Protein AF-A0A954ZBB0-F1 (afdb_monomer_lite)

Foldseek 3Di:
DDDPDDPVVVVVVVVVVVVVVVVVVVVCVVCVVVVVVVLVVVVVVVVVVVVCVVVCCVVVVVVVVVVVVVVVVVVVCVVVVVPDDPVVNVVVCVVVVVVVVVVVVVVVVVVVVCVVVPVVVVVVVVCVVCVVVCVVVCVVVVVVVCCVVPDDPVRVVVCVVVVVVCVVVVVVVVCCVPVPCVVVLVVLVVQLVVCVVVVVVVSNVVSVVVNVSSVNDDVVVLVVVLVVCVVVVVVVVND

Structure (mmCIF, N/CA/C/O backbone):
data_AF-A0A954ZBB0-F1
#
_entry.id   AF-A0A954ZBB0-F1
#
loop_
_atom_site.group_PDB
_atom_site.id
_atom_site.type_symbol
_atom_site.label_atom_id
_atom_site.label_alt_id
_atom_site.label_comp_id
_atom_site.label_asym_id
_atom_site.label_entity_id
_atom_site.label_seq_id
_atom_site.pdbx_PDB_ins_code
_atom_site.Cartn_x
_atom_site.Cartn_y
_atom_site.Cartn_z
_atom_site.occupancy
_atom_site.B_iso_or_equiv
_atom_site.auth_seq_id
_atom_site.auth_comp_id
_atom_site.auth_asym_id
_atom_site.auth_atom_id
_atom_site.pdbx_PDB_model_num
ATOM 1 N N . MET A 1 1 ? -54.859 -3.829 47.104 1.00 45.59 1 MET A N 1
ATOM 2 C CA . MET A 1 1 ? -53.993 -4.980 46.786 1.00 45.59 1 MET A CA 1
ATOM 3 C C . MET A 1 1 ? -54.018 -5.114 45.271 1.00 45.59 1 MET A C 1
ATOM 5 O O . MET A 1 1 ? -54.932 -5.726 44.741 1.00 45.59 1 MET A O 1
ATOM 9 N N . PHE A 1 2 ? -53.154 -4.364 44.582 1.00 48.62 2 PHE A N 1
ATOM 10 C CA . PHE A 1 2 ? -53.069 -4.389 43.121 1.00 48.62 2 PHE A CA 1
ATOM 11 C C . PHE A 1 2 ? -51.996 -5.400 42.741 1.00 48.62 2 PHE A C 1
ATOM 13 O O . PHE A 1 2 ? -50.855 -5.289 43.179 1.00 48.62 2 PHE A O 1
ATOM 20 N N . ASP A 1 3 ? -52.424 -6.414 42.004 1.00 56.59 3 ASP A N 1
ATOM 21 C CA . ASP A 1 3 ? -51.604 -7.509 41.512 1.00 56.59 3 ASP A CA 1
ATOM 22 C C . ASP A 1 3 ? -50.855 -7.002 40.266 1.00 56.59 3 ASP A C 1
ATOM 24 O O . ASP A 1 3 ? -51.412 -6.931 39.165 1.00 56.59 3 ASP A O 1
ATOM 28 N N . GLU A 1 4 ? -49.627 -6.514 40.462 1.00 60.75 4 GLU A N 1
ATOM 29 C CA . GLU A 1 4 ? -48.746 -6.074 39.378 1.00 60.75 4 GLU A CA 1
ATOM 30 C C . GLU A 1 4 ? -48.346 -7.287 38.535 1.00 60.75 4 GLU A C 1
ATOM 32 O O . GLU A 1 4 ? -47.512 -8.108 38.921 1.00 60.75 4 GLU A O 1
ATOM 37 N N . LYS A 1 5 ? -48.956 -7.411 37.352 1.00 67.12 5 LYS A N 1
ATOM 38 C CA . LYS A 1 5 ? -48.557 -8.428 36.380 1.00 67.12 5 LYS A CA 1
ATOM 39 C C . LYS A 1 5 ? -47.107 -8.171 35.949 1.00 67.12 5 LYS A C 1
ATOM 41 O O . LYS A 1 5 ? -46.813 -7.075 35.472 1.00 67.12 5 LYS A O 1
ATOM 46 N N . PRO A 1 6 ? -46.210 -9.165 36.063 1.00 66.69 6 PRO A N 1
ATOM 47 C CA . PRO A 1 6 ? -44.815 -9.002 35.686 1.00 66.69 6 PRO A CA 1
ATOM 48 C C . PRO A 1 6 ? -44.696 -8.694 34.191 1.00 66.69 6 PRO A C 1
ATOM 50 O O . PRO A 1 6 ? -45.203 -9.438 33.347 1.00 66.69 6 PRO A O 1
ATOM 53 N N . ASP A 1 7 ? -44.014 -7.593 33.872 1.00 81.69 7 ASP A N 1
ATOM 54 C CA . ASP A 1 7 ? -43.791 -7.138 32.501 1.00 81.69 7 ASP A CA 1
ATOM 55 C C . ASP A 1 7 ? -42.708 -7.988 31.817 1.00 81.69 7 ASP A C 1
ATOM 57 O O . ASP A 1 7 ? -41.502 -7.712 31.837 1.00 81.69 7 ASP A O 1
ATOM 61 N N . TRP A 1 8 ? -43.157 -9.097 31.235 1.00 83.56 8 TRP A N 1
ATOM 62 C CA . TRP A 1 8 ? -42.325 -10.043 30.497 1.00 83.56 8 TRP A CA 1
ATOM 63 C C . TRP A 1 8 ? -41.655 -9.423 29.264 1.00 83.56 8 TRP A C 1
ATOM 65 O O . TRP A 1 8 ? -40.594 -9.898 28.854 1.00 83.56 8 TRP A O 1
ATOM 75 N N . GLY A 1 9 ? -42.217 -8.347 28.700 1.00 84.88 9 GLY A N 1
ATOM 76 C CA . GLY A 1 9 ? -41.666 -7.680 27.520 1.00 84.88 9 GLY A CA 1
ATOM 77 C C . GLY A 1 9 ? -40.316 -7.024 27.804 1.00 84.88 9 GLY A C 1
ATOM 78 O O . GLY A 1 9 ? -39.377 -7.154 27.014 1.00 84.88 9 GLY A O 1
ATOM 79 N N . MET A 1 10 ? -40.184 -6.392 28.973 1.00 82.06 10 MET A N 1
ATOM 80 C CA . MET A 1 10 ? -38.945 -5.732 29.384 1.00 82.06 10 MET A CA 1
ATOM 81 C C . MET A 1 10 ? -37.819 -6.744 29.625 1.00 82.06 10 MET A C 1
ATOM 83 O O . MET A 1 10 ? -36.691 -6.546 29.175 1.00 82.06 10 MET A O 1
ATOM 87 N N . ARG A 1 11 ? -38.135 -7.881 30.261 1.00 84.31 11 ARG A N 1
ATOM 88 C CA . ARG A 1 11 ? -37.167 -8.963 30.511 1.00 84.31 11 ARG A CA 1
ATOM 89 C C . ARG A 1 11 ? -36.676 -9.619 29.222 1.00 84.31 11 ARG A C 1
ATOM 91 O O . ARG A 1 11 ? -35.494 -9.944 29.126 1.00 84.31 11 ARG A O 1
ATOM 98 N N . LEU A 1 12 ? -37.559 -9.791 28.237 1.00 87.75 12 LEU A N 1
ATOM 99 C CA . LEU A 1 12 ? -37.199 -10.397 26.957 1.00 87.75 12 LEU A CA 1
ATOM 100 C C . LEU A 1 12 ? -36.288 -9.474 26.136 1.00 87.75 12 LEU A C 1
ATOM 102 O O . LEU A 1 12 ? -35.271 -9.931 25.622 1.00 87.75 12 LEU A O 1
ATOM 106 N N . ARG A 1 13 ? -36.596 -8.170 26.080 1.00 86.81 13 ARG A N 1
ATOM 107 C CA . ARG A 1 13 ? -35.721 -7.167 25.447 1.00 86.81 13 ARG A CA 1
ATOM 108 C C . ARG A 1 13 ? -34.333 -7.152 26.073 1.00 86.81 13 ARG A C 1
ATOM 110 O O . ARG A 1 13 ? -33.347 -7.254 25.354 1.00 86.81 13 ARG A O 1
ATOM 117 N N . TYR A 1 14 ? -34.274 -7.130 27.402 1.00 85.44 14 TYR A N 1
ATOM 118 C CA . TYR A 1 14 ? -33.007 -7.103 28.125 1.00 85.44 14 TYR A CA 1
ATOM 119 C C . TYR A 1 14 ? -32.171 -8.369 27.881 1.00 85.44 14 TYR A C 1
ATOM 121 O O . TYR A 1 14 ? -30.952 -8.304 27.756 1.00 85.44 14 TYR A O 1
ATOM 129 N N . ALA A 1 15 ? -32.812 -9.538 27.779 1.00 86.88 15 ALA A N 1
ATOM 130 C CA . ALA A 1 15 ? -32.128 -10.788 27.454 1.00 86.88 15 ALA A CA 1
ATOM 131 C C . ALA A 1 15 ? -31.589 -10.808 26.012 1.00 86.88 15 ALA A C 1
ATOM 133 O O . ALA A 1 15 ? -30.492 -11.317 25.779 1.00 86.88 15 ALA A O 1
ATOM 134 N N . VAL A 1 16 ? -32.334 -10.237 25.059 1.00 85.75 16 VAL A N 1
ATOM 135 C CA . VAL A 1 16 ? -31.925 -10.137 23.650 1.00 85.75 16 VAL A CA 1
ATOM 136 C C . VAL A 1 16 ? -30.771 -9.152 23.473 1.00 85.75 16 VAL A C 1
ATOM 138 O O . VAL A 1 16 ? -29.790 -9.500 22.822 1.00 85.75 16 VAL A O 1
ATOM 141 N N . GLU A 1 17 ? -30.835 -7.970 24.089 1.00 88.19 17 GLU A N 1
ATOM 142 C CA . GLU A 1 17 ? -29.749 -6.977 24.051 1.00 88.19 17 GLU A CA 1
ATOM 143 C C . GLU A 1 17 ? -28.449 -7.562 24.609 1.00 88.19 17 GLU A C 1
ATOM 145 O O . GLU A 1 17 ? -27.415 -7.528 23.945 1.00 88.19 17 GLU A O 1
ATOM 150 N N . ARG A 1 18 ? -28.521 -8.241 25.758 1.00 86.44 18 ARG A N 1
ATOM 151 C CA . ARG A 1 18 ? -27.358 -8.901 26.370 1.00 86.44 18 ARG A CA 1
ATOM 152 C C . ARG A 1 18 ? -26.808 -10.055 25.524 1.00 86.44 18 ARG A C 1
ATOM 154 O O . ARG A 1 18 ? -25.620 -10.36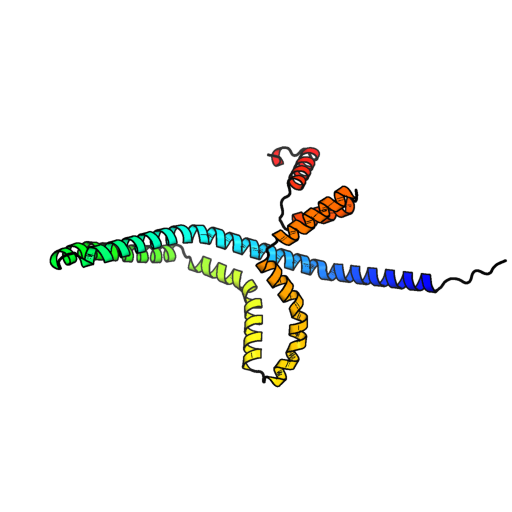7 25.587 1.00 86.44 18 ARG A O 1
ATOM 161 N N . GLY A 1 19 ? -27.672 -10.726 24.762 1.00 85.75 19 GLY A N 1
ATOM 162 C CA . GLY A 1 19 ? -27.276 -11.748 23.794 1.00 85.75 19 GLY A CA 1
ATOM 163 C C . GLY A 1 19 ? -26.534 -11.146 22.602 1.00 85.75 19 GLY A C 1
ATOM 164 O O . GLY A 1 19 ? -25.484 -11.657 22.217 1.00 85.75 19 GLY A O 1
ATOM 165 N N . LEU A 1 20 ? -27.041 -10.037 22.062 1.00 82.19 20 LEU A N 1
ATOM 166 C CA . LEU A 1 20 ? -26.424 -9.309 20.953 1.00 82.19 20 LEU A CA 1
ATOM 167 C C . LEU A 1 20 ? -25.073 -8.701 21.341 1.00 82.19 20 LEU A C 1
ATOM 169 O O . LEU A 1 20 ? -24.129 -8.818 20.566 1.00 82.19 20 LEU A O 1
ATOM 173 N N . GLU A 1 21 ? -24.948 -8.140 22.545 1.00 83.50 21 GLU A N 1
ATOM 174 C CA . GLU A 1 21 ? -23.673 -7.631 23.071 1.00 83.50 21 GLU A CA 1
ATOM 175 C C . GLU A 1 21 ? -22.612 -8.733 23.147 1.00 83.50 21 GLU A C 1
ATOM 177 O O . GLU A 1 21 ? -21.502 -8.562 22.654 1.00 83.50 21 GLU A O 1
ATOM 182 N N . ARG A 1 22 ? -22.966 -9.920 23.658 1.00 80.06 22 ARG A N 1
ATOM 183 C CA . ARG A 1 22 ? -22.030 -11.057 23.722 1.00 80.06 22 ARG A CA 1
ATOM 184 C C . ARG A 1 22 ? -21.607 -11.559 22.346 1.00 80.06 22 ARG A C 1
ATOM 186 O O . ARG A 1 22 ? -20.461 -11.965 22.173 1.00 80.06 22 ARG A O 1
ATOM 193 N N . VAL A 1 23 ? -22.522 -11.556 21.376 1.00 78.19 23 VAL A N 1
ATOM 194 C CA . VAL A 1 23 ? -22.207 -11.920 19.988 1.00 78.19 23 VAL A CA 1
ATOM 195 C C . VAL A 1 23 ? -21.296 -10.868 19.355 1.00 78.19 23 VAL A C 1
ATOM 197 O O . VAL A 1 23 ? -20.341 -11.237 18.676 1.00 78.19 23 VAL A O 1
ATOM 200 N N . ALA A 1 24 ? -21.535 -9.582 19.614 1.00 64.50 24 ALA A N 1
ATOM 201 C CA . ALA A 1 24 ? -20.685 -8.493 19.146 1.00 64.50 24 ALA A CA 1
ATOM 202 C C . ALA A 1 24 ? -19.278 -8.553 19.763 1.00 64.50 24 ALA A C 1
ATOM 204 O O . ALA A 1 24 ? -18.300 -8.396 19.037 1.00 64.50 24 ALA A O 1
ATOM 205 N N . ASP A 1 25 ? -19.158 -8.863 21.056 1.00 76.12 25 ASP A N 1
ATOM 206 C CA . ASP A 1 25 ? -17.869 -9.026 21.738 1.00 76.12 25 ASP A CA 1
ATOM 207 C C . ASP A 1 25 ? -17.092 -10.244 21.226 1.00 76.12 25 ASP A C 1
ATOM 209 O O . ASP A 1 25 ? -15.887 -10.158 20.978 1.00 76.12 25 ASP A O 1
ATOM 213 N N . LEU A 1 26 ? -17.776 -11.372 21.004 1.00 76.38 26 LEU A N 1
ATOM 214 C CA . LEU A 1 26 ? -17.183 -12.554 20.372 1.00 76.38 26 LEU A CA 1
ATOM 215 C C . LEU A 1 26 ? -16.710 -12.243 18.951 1.00 76.38 26 LEU A C 1
ATOM 217 O O . LEU A 1 26 ? -15.613 -12.643 18.563 1.00 76.38 26 LEU A O 1
ATOM 221 N N . TRP A 1 27 ? -17.505 -11.496 18.185 1.00 57.00 27 TRP A N 1
ATOM 222 C CA . TRP A 1 27 ? -17.135 -11.085 16.836 1.00 57.00 27 TRP A CA 1
ATOM 223 C C . TRP A 1 27 ? -15.949 -10.117 16.840 1.00 57.00 27 TRP A C 1
ATOM 225 O O . TRP A 1 27 ? -15.003 -10.297 16.077 1.00 57.00 27 TRP A O 1
ATOM 235 N N . ALA A 1 28 ? -15.930 -9.153 17.759 1.00 59.72 28 ALA A N 1
ATOM 236 C CA . ALA A 1 28 ? -14.811 -8.239 17.947 1.00 59.72 28 ALA A CA 1
ATOM 237 C C . ALA A 1 28 ? -13.530 -8.981 18.355 1.00 59.72 28 ALA A C 1
ATOM 239 O O . ALA A 1 28 ? -12.452 -8.638 17.879 1.00 59.72 28 ALA A O 1
ATOM 240 N N . ALA A 1 29 ? -13.623 -10.024 19.185 1.00 70.88 29 ALA A N 1
ATOM 241 C CA . ALA A 1 29 ? -12.476 -10.848 19.563 1.00 70.88 29 ALA A CA 1
ATOM 242 C C . ALA A 1 29 ? -11.895 -11.637 18.376 1.00 70.88 29 ALA A C 1
ATOM 244 O O . ALA A 1 29 ? -10.679 -11.798 18.290 1.00 70.88 29 ALA A O 1
ATOM 245 N N . VAL A 1 30 ? -12.744 -12.086 17.445 1.00 63.16 30 VAL A N 1
ATOM 246 C CA . VAL A 1 30 ? -12.323 -12.786 16.218 1.00 63.16 30 VAL A CA 1
ATOM 247 C C . VAL A 1 30 ? -11.742 -11.817 15.185 1.00 63.16 30 VAL A C 1
ATOM 249 O O . VAL A 1 30 ? -10.754 -12.137 14.528 1.00 63.16 30 VAL A O 1
ATOM 252 N N . VAL A 1 31 ? -12.325 -10.625 15.046 1.00 56.53 31 VAL A N 1
ATOM 253 C CA . VAL A 1 31 ? -11.947 -9.646 14.015 1.00 56.53 31 VAL A CA 1
ATOM 254 C C . VAL A 1 31 ? -10.732 -8.802 14.422 1.00 56.53 31 VAL A C 1
ATOM 256 O O . VAL A 1 31 ? -9.891 -8.513 13.575 1.00 56.53 31 VAL A O 1
ATOM 259 N N . ARG A 1 32 ? -10.559 -8.478 15.711 1.00 59.28 32 ARG A N 1
ATOM 260 C CA . ARG A 1 32 ? -9.406 -7.711 16.231 1.00 59.28 32 ARG A CA 1
ATOM 261 C C . ARG A 1 32 ? -8.026 -8.216 15.792 1.00 59.28 32 ARG A C 1
ATOM 263 O O . ARG A 1 32 ? -7.218 -7.381 15.389 1.00 59.28 32 ARG A O 1
ATOM 270 N N . PRO A 1 33 ? -7.697 -9.521 15.860 1.00 59.09 33 PRO A N 1
ATOM 271 C CA . PRO A 1 33 ? -6.394 -9.994 15.400 1.00 59.09 33 PRO A CA 1
ATOM 272 C C . PRO A 1 33 ? -6.214 -9.783 13.893 1.00 59.09 33 PRO A C 1
ATOM 274 O O . PRO A 1 33 ? -5.121 -9.416 13.469 1.00 59.09 33 PRO A O 1
ATOM 277 N N . PHE A 1 34 ? -7.286 -9.918 13.102 1.00 48.75 34 PHE A N 1
ATOM 278 C CA . PHE A 1 34 ? -7.259 -9.627 11.669 1.00 48.75 34 PHE A CA 1
ATOM 279 C C . PHE A 1 34 ? -7.057 -8.137 11.389 1.00 48.75 34 PHE A C 1
ATOM 281 O O . PHE A 1 34 ? -6.193 -7.800 10.583 1.00 48.75 34 PHE A O 1
ATOM 288 N N . GLU A 1 35 ? -7.780 -7.252 12.079 1.00 55.00 35 GLU A N 1
ATOM 289 C CA . GLU A 1 35 ? -7.601 -5.795 11.989 1.00 55.00 35 GLU A CA 1
ATOM 290 C C . GLU A 1 35 ? -6.183 -5.372 12.367 1.00 55.00 35 GLU A C 1
ATOM 292 O O . GLU A 1 35 ? -5.590 -4.541 11.684 1.00 55.00 35 GLU A O 1
ATOM 297 N N . TRP A 1 36 ? -5.609 -5.982 13.407 1.00 66.69 36 TRP A N 1
ATOM 298 C CA . TRP A 1 36 ? -4.233 -5.724 13.813 1.00 66.69 36 TRP A CA 1
ATOM 299 C C . TRP A 1 36 ? -3.232 -6.187 12.752 1.00 66.69 36 TRP A C 1
ATOM 301 O O . TRP A 1 36 ? -2.350 -5.419 12.376 1.00 66.69 36 TRP A O 1
ATOM 311 N N . THR A 1 37 ? -3.388 -7.397 12.204 1.00 53.88 37 THR A N 1
ATOM 312 C CA . THR A 1 37 ? -2.512 -7.873 11.120 1.00 53.88 37 THR A CA 1
ATOM 313 C C . THR A 1 37 ? -2.664 -7.067 9.836 1.00 53.88 37 THR A C 1
ATOM 315 O O . THR A 1 37 ? -1.659 -6.774 9.195 1.00 53.88 37 THR A O 1
ATOM 318 N N . LEU A 1 38 ? -3.885 -6.668 9.466 1.00 56.47 38 LEU A N 1
ATOM 319 C CA . LEU A 1 38 ? -4.126 -5.796 8.320 1.00 56.47 38 LEU A CA 1
ATOM 320 C C . LEU A 1 38 ? -3.484 -4.437 8.562 1.00 56.47 38 LEU A C 1
ATOM 322 O O . LEU A 1 38 ? -2.678 -4.021 7.747 1.00 56.47 38 LEU A O 1
ATOM 326 N N . GLY A 1 39 ? -3.745 -3.795 9.702 1.00 58.50 39 GLY A N 1
ATOM 327 C CA . GLY A 1 39 ? -3.136 -2.517 10.069 1.00 58.50 39 GLY A CA 1
ATOM 328 C C . GLY A 1 39 ? -1.609 -2.568 10.069 1.00 58.50 39 GLY A C 1
ATOM 329 O O . GLY A 1 39 ? -0.969 -1.677 9.514 1.00 58.50 39 GLY A O 1
ATOM 330 N N . PHE A 1 40 ? -1.022 -3.640 10.605 1.00 59.22 40 PHE A N 1
ATOM 331 C CA . PHE A 1 40 ? 0.421 -3.867 10.580 1.00 59.22 40 PHE A CA 1
ATOM 332 C C . PHE A 1 40 ? 0.956 -4.034 9.153 1.00 59.22 40 PHE A C 1
ATOM 334 O O . PHE A 1 40 ? 1.956 -3.413 8.805 1.00 59.22 40 PHE A O 1
ATOM 341 N N . LEU A 1 41 ? 0.285 -4.819 8.304 1.00 50.41 41 LEU A N 1
ATOM 342 C CA . LEU A 1 41 ? 0.674 -5.003 6.904 1.00 50.41 41 LEU A CA 1
ATOM 343 C C . LEU A 1 41 ? 0.553 -3.704 6.102 1.00 50.41 41 LEU A C 1
ATOM 345 O O . LEU A 1 41 ? 1.457 -3.387 5.330 1.00 50.41 41 LEU A O 1
ATOM 349 N N . THR A 1 42 ? -0.511 -2.924 6.308 1.00 55.59 42 THR A N 1
ATOM 350 C CA . THR A 1 42 ? -0.689 -1.625 5.650 1.00 55.59 42 THR A CA 1
ATOM 351 C C . THR A 1 42 ? 0.387 -0.645 6.109 1.00 55.59 42 THR A C 1
ATOM 353 O O . THR A 1 42 ? 1.042 -0.033 5.269 1.00 55.59 42 THR A O 1
ATOM 356 N N . PHE A 1 43 ? 0.651 -0.557 7.416 1.00 60.97 43 PHE A N 1
ATOM 357 C CA . PHE A 1 43 ? 1.722 0.271 7.977 1.00 60.97 43 PHE A CA 1
ATOM 358 C C . PHE A 1 43 ? 3.100 -0.119 7.427 1.00 60.97 43 PHE A C 1
ATOM 360 O O . PHE A 1 43 ? 3.870 0.742 7.003 1.00 60.97 43 PHE A O 1
ATOM 367 N N . LEU A 1 44 ? 3.395 -1.421 7.363 1.00 56.91 44 LEU A N 1
ATOM 368 C CA . LEU A 1 44 ? 4.647 -1.935 6.815 1.00 56.91 44 LEU A CA 1
ATOM 369 C C . LEU A 1 44 ? 4.770 -1.619 5.319 1.00 56.91 44 LEU A C 1
ATOM 371 O O . LEU A 1 44 ? 5.832 -1.198 4.870 1.00 56.91 44 LEU A O 1
ATOM 375 N N . SER A 1 45 ? 3.683 -1.759 4.554 1.00 48.09 45 SER A N 1
ATOM 376 C CA . SER A 1 45 ? 3.665 -1.428 3.126 1.00 48.09 45 SER A CA 1
ATOM 377 C C . SER A 1 45 ? 3.883 0.064 2.869 1.00 48.09 45 SER A C 1
ATOM 379 O O . SER A 1 45 ? 4.677 0.410 1.999 1.00 48.09 45 SER A O 1
ATOM 381 N N . LEU A 1 46 ? 3.268 0.942 3.669 1.00 55.56 46 LEU A N 1
ATOM 382 C CA . LEU A 1 46 ? 3.444 2.390 3.571 1.00 55.56 46 LEU A CA 1
ATOM 383 C C . LEU A 1 46 ? 4.875 2.794 3.923 1.00 55.56 46 LEU A C 1
ATOM 385 O O . LEU A 1 46 ? 5.488 3.537 3.167 1.00 55.56 46 LEU A O 1
ATOM 389 N N . ARG A 1 47 ? 5.458 2.225 4.987 1.00 63.00 47 ARG A N 1
ATOM 390 C CA . ARG A 1 47 ? 6.872 2.450 5.322 1.00 63.00 47 ARG A CA 1
ATOM 391 C C . ARG A 1 47 ? 7.821 1.979 4.226 1.00 63.00 47 ARG A C 1
ATOM 393 O O . ARG A 1 47 ? 8.811 2.646 3.954 1.00 63.00 47 ARG A O 1
ATOM 400 N N . VAL A 1 48 ? 7.554 0.829 3.608 1.00 52.31 48 VAL A N 1
ATOM 401 C CA . VAL A 1 48 ? 8.378 0.324 2.502 1.00 52.31 48 VAL A CA 1
ATOM 402 C C . VAL A 1 48 ? 8.261 1.240 1.286 1.00 52.31 48 VAL A C 1
ATOM 404 O O . VAL A 1 48 ? 9.284 1.559 0.689 1.00 52.31 48 VAL A O 1
ATOM 407 N N . ILE A 1 49 ? 7.054 1.705 0.949 1.00 51.72 49 ILE A N 1
ATOM 408 C CA . ILE A 1 49 ? 6.839 2.673 -0.134 1.00 51.72 49 ILE A CA 1
ATOM 409 C C . ILE A 1 49 ? 7.585 3.971 0.165 1.00 51.72 49 ILE A C 1
ATOM 411 O O . ILE A 1 49 ? 8.333 4.420 -0.688 1.00 51.72 49 ILE A O 1
ATOM 415 N N . GLU A 1 50 ? 7.480 4.512 1.376 1.00 56.78 50 GLU A N 1
ATOM 416 C CA . GLU A 1 50 ? 8.131 5.762 1.783 1.00 56.78 50 GLU A CA 1
ATOM 417 C C . GLU A 1 50 ? 9.668 5.647 1.792 1.00 56.78 50 GLU A C 1
ATOM 419 O O . GLU A 1 50 ? 10.372 6.559 1.361 1.00 56.78 50 GLU A O 1
ATOM 424 N N . ILE A 1 51 ? 10.216 4.495 2.199 1.00 57.38 51 ILE A N 1
ATOM 425 C CA . ILE A 1 51 ? 11.654 4.196 2.093 1.00 57.38 51 ILE A CA 1
ATOM 426 C C . ILE A 1 51 ? 12.079 4.089 0.622 1.00 57.38 51 ILE A C 1
ATOM 428 O O . ILE A 1 51 ? 13.137 4.600 0.257 1.00 57.38 51 ILE A O 1
ATOM 432 N N . VAL A 1 52 ? 11.269 3.458 -0.232 1.00 51.03 52 VAL A N 1
ATOM 433 C CA . VAL A 1 52 ? 11.541 3.322 -1.672 1.00 51.03 52 VAL A CA 1
ATOM 434 C C . VAL A 1 52 ? 11.386 4.657 -2.404 1.00 51.03 52 VAL A C 1
ATOM 436 O O . VAL A 1 52 ? 12.172 4.934 -3.303 1.00 51.03 52 VAL A O 1
ATOM 439 N N . GLU A 1 53 ? 10.445 5.513 -2.016 1.00 48.34 53 GLU A N 1
ATOM 440 C CA . GLU A 1 53 ? 10.261 6.861 -2.563 1.00 48.34 53 GLU A CA 1
ATOM 441 C C . GLU A 1 53 ? 11.386 7.799 -2.122 1.00 48.34 53 GLU A C 1
ATOM 443 O O . GLU A 1 53 ? 11.929 8.541 -2.943 1.00 48.34 53 GLU A O 1
ATOM 448 N N . ASN A 1 54 ? 11.815 7.721 -0.861 1.00 60.97 54 ASN A N 1
ATOM 449 C CA . ASN A 1 54 ? 12.958 8.487 -0.365 1.00 60.97 54 ASN A CA 1
ATOM 450 C C . ASN A 1 54 ? 14.286 8.000 -0.967 1.00 60.97 54 ASN A C 1
ATOM 452 O O . ASN A 1 54 ? 15.112 8.814 -1.377 1.00 60.97 54 ASN A O 1
ATOM 456 N N . ALA A 1 55 ? 14.487 6.689 -1.117 1.00 52.50 55 ALA A N 1
ATOM 457 C CA . ALA A 1 55 ? 15.651 6.139 -1.819 1.00 52.50 55 ALA A CA 1
ATOM 458 C C . ALA A 1 55 ? 15.600 6.435 -3.329 1.00 52.50 55 ALA A C 1
ATOM 460 O O . ALA A 1 55 ? 16.613 6.751 -3.958 1.00 52.50 55 ALA A O 1
ATOM 461 N N . GLY A 1 56 ? 14.401 6.381 -3.906 1.00 48.06 56 GLY A N 1
ATOM 462 C CA . GLY A 1 56 ? 14.121 6.687 -5.298 1.00 48.06 56 GLY A CA 1
ATOM 463 C C . GLY A 1 56 ? 14.368 8.154 -5.615 1.00 48.06 56 GLY A C 1
ATOM 464 O O . GLY A 1 56 ? 14.978 8.443 -6.636 1.00 48.06 56 GLY A O 1
ATOM 465 N N . SER A 1 57 ? 13.992 9.097 -4.751 1.00 57.44 57 SER A N 1
ATOM 466 C CA . SER A 1 57 ? 14.270 10.526 -4.949 1.00 57.44 57 SER A CA 1
ATOM 467 C C . SER A 1 57 ? 15.767 10.843 -4.838 1.00 57.44 57 SER A C 1
ATOM 469 O O . SER A 1 57 ? 16.286 11.583 -5.674 1.00 57.44 57 SER A O 1
ATOM 471 N N . LEU A 1 58 ? 16.493 10.199 -3.917 1.00 54.41 58 LEU A N 1
ATOM 472 C CA . LEU A 1 58 ? 17.955 10.295 -3.790 1.00 54.41 58 LEU A CA 1
ATOM 473 C C . LEU A 1 58 ? 18.711 9.788 -5.030 1.00 54.41 58 LEU A C 1
ATOM 475 O O . LEU A 1 58 ? 19.718 10.379 -5.417 1.00 54.41 58 LEU A O 1
ATOM 479 N N . LEU A 1 59 ? 18.222 8.728 -5.681 1.00 52.66 59 LEU A N 1
ATOM 480 C CA . LEU A 1 59 ? 18.831 8.171 -6.898 1.00 52.66 59 LEU A CA 1
ATOM 481 C C . LEU A 1 59 ? 18.347 8.855 -8.185 1.00 52.66 59 LEU A C 1
ATOM 483 O O . LEU A 1 59 ? 19.120 9.060 -9.123 1.00 52.66 59 LEU A O 1
ATOM 487 N N . THR A 1 60 ? 17.073 9.240 -8.247 1.00 50.09 60 THR A N 1
ATOM 488 C CA . THR A 1 60 ? 16.473 9.825 -9.453 1.00 50.09 60 THR A CA 1
ATOM 489 C C . THR A 1 60 ? 16.737 11.319 -9.579 1.00 50.09 60 THR A C 1
ATOM 491 O O . THR A 1 60 ? 16.842 11.798 -10.705 1.00 50.09 60 THR A O 1
ATOM 494 N N . ALA A 1 61 ? 16.904 12.072 -8.486 1.00 60.84 61 ALA A N 1
ATOM 495 C CA . ALA A 1 61 ? 17.246 13.494 -8.544 1.00 60.84 61 ALA A CA 1
ATOM 496 C C . ALA A 1 61 ? 18.562 13.776 -9.302 1.00 60.84 61 ALA A C 1
ATOM 498 O O . ALA A 1 61 ? 18.527 14.570 -10.249 1.00 60.84 61 ALA A O 1
ATOM 499 N N . PRO A 1 62 ? 19.699 13.111 -9.002 1.00 61.09 62 PRO A N 1
ATOM 500 C CA . PRO A 1 62 ? 20.930 13.313 -9.765 1.00 61.09 62 PRO A CA 1
ATOM 501 C C . PRO A 1 62 ? 20.800 12.814 -11.208 1.00 61.09 62 PRO A C 1
ATOM 503 O O . PRO A 1 62 ? 21.294 13.474 -12.121 1.00 61.09 62 PRO A O 1
ATOM 506 N N . MET A 1 63 ? 20.071 11.717 -11.455 1.00 53.78 63 MET A N 1
ATOM 507 C CA . MET A 1 63 ? 19.808 11.236 -12.818 1.00 53.78 63 MET A CA 1
ATOM 508 C C . MET A 1 63 ? 18.965 12.217 -13.640 1.00 53.78 63 MET A C 1
ATOM 510 O O . MET A 1 63 ? 19.263 12.444 -14.811 1.00 53.78 63 MET A O 1
ATOM 514 N N . ARG A 1 64 ? 17.938 12.838 -13.049 1.00 59.91 64 ARG A N 1
ATOM 515 C CA . ARG A 1 64 ? 17.101 13.847 -13.717 1.00 59.91 64 ARG A CA 1
ATOM 516 C C . ARG A 1 64 ? 17.892 15.116 -13.998 1.00 59.91 64 ARG A C 1
ATOM 518 O O . ARG A 1 64 ? 17.740 15.680 -15.079 1.00 59.91 64 ARG A O 1
ATOM 525 N N . TRP A 1 65 ? 18.764 15.532 -13.080 1.00 68.69 65 TRP A N 1
ATOM 526 C CA . TRP A 1 65 ? 19.648 16.678 -13.289 1.00 68.69 65 TRP A CA 1
ATOM 527 C C . TRP A 1 65 ? 20.676 16.401 -14.393 1.00 68.69 65 TRP A C 1
ATOM 529 O O . TRP A 1 65 ? 20.832 17.209 -15.307 1.00 68.69 65 TRP A O 1
ATOM 539 N N . ALA A 1 66 ? 21.292 15.215 -14.389 1.00 59.59 66 ALA A N 1
ATOM 540 C CA . ALA A 1 66 ? 22.211 14.771 -15.435 1.00 59.59 66 ALA A CA 1
ATOM 541 C C . ALA A 1 66 ? 21.520 14.652 -16.805 1.00 59.59 66 ALA A C 1
ATOM 543 O O . ALA A 1 66 ? 22.046 15.141 -17.803 1.00 59.59 66 ALA A O 1
ATOM 544 N N . ALA A 1 67 ? 20.315 14.079 -16.861 1.00 56.81 67 ALA A N 1
ATOM 545 C CA . ALA A 1 67 ? 19.527 13.978 -18.087 1.00 56.81 67 ALA A CA 1
ATOM 546 C C . ALA A 1 67 ? 19.084 15.359 -18.601 1.00 56.81 67 ALA A C 1
ATOM 548 O O . ALA A 1 67 ? 19.141 15.619 -19.802 1.00 56.81 67 ALA A O 1
ATOM 549 N N . ALA A 1 68 ? 18.687 16.274 -17.711 1.00 64.25 68 ALA A N 1
ATOM 550 C CA . ALA A 1 68 ? 18.335 17.644 -18.075 1.00 64.25 68 ALA A CA 1
ATOM 551 C C . ALA A 1 68 ? 19.550 18.428 -18.595 1.00 64.25 68 ALA A C 1
ATOM 553 O O . ALA A 1 68 ? 19.432 19.113 -19.614 1.00 64.25 68 ALA A O 1
ATOM 554 N N . ALA A 1 69 ? 20.716 18.280 -17.959 1.00 66.44 69 ALA A N 1
ATOM 555 C CA . ALA A 1 69 ? 21.977 18.856 -18.419 1.00 66.44 69 ALA A CA 1
ATOM 556 C C . ALA A 1 69 ? 22.374 18.296 -19.795 1.00 66.44 69 ALA A C 1
ATOM 558 O O . ALA A 1 69 ? 22.700 19.063 -20.700 1.00 66.44 69 ALA A O 1
ATOM 559 N N . TRP A 1 70 ? 22.244 16.983 -19.998 1.00 54.38 70 TRP A N 1
ATOM 560 C CA . TRP A 1 70 ? 22.528 16.316 -21.271 1.00 54.38 70 TRP A CA 1
ATOM 561 C C . TRP A 1 70 ? 21.589 16.775 -22.395 1.00 54.38 70 TRP A C 1
ATOM 563 O O . TRP A 1 70 ? 22.035 17.156 -23.477 1.00 54.38 70 TRP A O 1
ATOM 573 N N . CYS A 1 71 ? 20.282 16.835 -22.129 1.00 64.19 71 CYS A N 1
ATOM 574 C CA . CYS A 1 71 ? 19.284 17.347 -23.070 1.00 64.19 71 CYS A CA 1
ATOM 575 C C . CYS A 1 71 ? 19.433 18.856 -23.329 1.00 64.19 71 CYS A C 1
ATOM 577 O O . CYS A 1 71 ? 19.112 19.338 -24.417 1.00 64.19 71 CYS A O 1
ATOM 579 N N . GLY A 1 72 ? 19.892 19.633 -22.347 1.00 66.69 72 GLY A N 1
ATOM 580 C CA . GLY A 1 72 ? 20.236 21.047 -22.513 1.00 66.69 72 GLY A CA 1
ATOM 581 C C . GLY A 1 72 ? 21.434 21.230 -23.444 1.00 66.69 72 GLY A C 1
ATOM 582 O O . GLY A 1 72 ? 21.358 21.993 -24.408 1.00 66.69 72 GLY A O 1
ATOM 583 N N . LEU A 1 73 ? 22.494 20.454 -23.215 1.00 63.34 73 LEU A N 1
ATOM 584 C CA . LEU A 1 73 ? 23.718 20.458 -24.010 1.00 63.34 73 LEU A CA 1
ATOM 585 C C . LEU A 1 73 ? 23.455 19.997 -25.452 1.00 63.34 73 LEU A C 1
ATOM 587 O O . LEU A 1 73 ? 23.878 20.659 -26.397 1.00 63.34 73 LEU A O 1
ATOM 591 N N . GLY A 1 74 ? 22.660 18.938 -25.635 1.00 57.88 74 GLY A N 1
ATOM 592 C CA . GLY A 1 74 ? 22.225 18.460 -26.950 1.00 57.88 74 GLY A CA 1
ATOM 593 C C . GLY A 1 74 ? 21.400 19.492 -27.726 1.00 57.88 74 GLY A C 1
ATOM 594 O O . GLY A 1 74 ? 21.615 19.676 -28.923 1.00 57.88 74 GLY A O 1
ATOM 595 N N . ARG A 1 75 ? 20.510 20.238 -27.054 1.00 70.19 75 ARG A N 1
ATOM 596 C CA . ARG A 1 75 ? 19.738 21.330 -27.681 1.00 70.19 75 ARG A CA 1
ATOM 597 C C . ARG A 1 75 ? 20.610 22.533 -28.048 1.00 70.19 75 ARG A C 1
ATOM 599 O O . ARG A 1 75 ? 20.401 23.121 -29.108 1.00 70.19 75 ARG A O 1
ATOM 606 N N . ALA A 1 76 ? 21.586 22.885 -27.211 1.00 61.94 76 ALA A N 1
ATOM 607 C CA . ALA A 1 76 ? 22.544 23.954 -27.492 1.00 61.94 76 ALA A CA 1
ATOM 608 C C . ALA A 1 76 ? 23.447 23.604 -28.688 1.00 61.94 76 ALA A C 1
ATOM 610 O O . ALA A 1 76 ? 23.597 24.405 -29.611 1.00 61.94 76 ALA A O 1
ATOM 611 N N . LEU A 1 77 ? 23.959 22.371 -28.727 1.00 59.25 77 LEU A N 1
ATOM 612 C CA . LEU A 1 77 ? 24.734 21.852 -29.851 1.00 59.25 77 LEU A CA 1
ATOM 613 C C . LEU A 1 77 ? 23.900 21.757 -31.125 1.00 59.25 77 LEU A C 1
ATOM 615 O O . LEU A 1 77 ? 24.365 22.190 -32.169 1.00 59.25 77 LEU A O 1
ATOM 619 N N . HIS A 1 78 ? 22.662 21.267 -31.070 1.00 56.31 78 HIS A N 1
ATOM 620 C CA . HIS A 1 78 ? 21.834 21.153 -32.270 1.00 56.31 78 HIS A CA 1
ATOM 621 C C . HIS A 1 78 ? 21.557 22.520 -32.919 1.00 56.31 78 HIS A C 1
ATOM 623 O O . HIS A 1 78 ? 21.614 22.629 -34.146 1.00 56.31 78 HIS A O 1
ATOM 629 N N . ARG A 1 79 ? 21.323 23.565 -32.113 1.00 64.06 79 ARG A N 1
ATOM 630 C CA . ARG A 1 79 ? 21.125 24.936 -32.612 1.00 64.06 79 ARG A CA 1
ATOM 631 C C . ARG A 1 79 ? 22.420 25.574 -33.118 1.00 64.06 79 ARG A C 1
ATOM 633 O O . ARG A 1 79 ? 22.386 26.250 -34.138 1.00 64.06 79 ARG A O 1
ATOM 640 N N . GLY A 1 80 ? 23.553 25.335 -32.455 1.00 59.56 80 GLY A N 1
ATOM 641 C CA . GLY A 1 80 ? 24.851 25.881 -32.871 1.00 59.56 80 GLY A CA 1
ATOM 642 C C . GLY A 1 80 ? 25.451 25.185 -34.097 1.00 59.56 80 GLY A C 1
ATOM 643 O O . GLY A 1 80 ? 26.044 25.827 -34.953 1.00 59.56 80 GLY A O 1
ATOM 644 N N . VAL A 1 81 ? 25.256 23.874 -34.232 1.00 54.75 81 VAL A N 1
ATOM 645 C CA . VAL A 1 81 ? 25.883 23.041 -35.271 1.00 54.75 81 VAL A CA 1
ATOM 646 C C . VAL A 1 81 ? 25.239 23.216 -36.653 1.00 54.75 81 VAL A C 1
ATOM 648 O O . VAL A 1 81 ? 25.889 22.945 -37.661 1.00 54.75 81 VAL A O 1
ATOM 651 N N . ALA A 1 82 ? 24.000 23.712 -36.732 1.00 59.25 82 ALA A N 1
ATOM 652 C CA . ALA A 1 82 ? 23.342 24.017 -38.006 1.00 59.25 82 ALA A CA 1
ATOM 653 C C . ALA A 1 82 ? 23.971 25.216 -38.749 1.00 59.25 82 ALA A C 1
ATOM 655 O O . ALA A 1 82 ? 23.815 25.323 -39.961 1.00 59.25 82 ALA A O 1
ATOM 656 N N . ALA A 1 83 ? 24.707 26.082 -38.043 1.00 64.06 83 ALA A N 1
ATOM 657 C CA . ALA A 1 83 ? 25.338 27.283 -38.597 1.00 64.06 83 ALA A CA 1
ATOM 658 C C . ALA A 1 83 ? 26.843 27.115 -38.901 1.00 64.06 83 ALA A C 1
ATOM 660 O O . ALA A 1 83 ? 27.491 28.059 -39.349 1.00 64.06 83 ALA A O 1
ATOM 661 N N . ILE A 1 84 ? 27.422 25.936 -38.643 1.00 61.06 84 ILE A N 1
ATOM 662 C CA . ILE A 1 84 ? 28.873 25.716 -38.687 1.00 61.06 84 ILE A CA 1
ATOM 663 C C . ILE A 1 84 ? 29.280 24.979 -39.979 1.00 61.06 84 ILE A C 1
ATOM 665 O O . ILE A 1 84 ? 28.712 23.925 -40.281 1.00 61.06 84 ILE A O 1
ATOM 669 N N . PRO A 1 85 ? 30.293 25.463 -40.727 1.00 73.44 85 PRO A N 1
ATOM 670 C CA . PRO A 1 85 ? 30.772 24.807 -41.942 1.00 73.44 85 PRO A CA 1
ATOM 671 C C . PRO A 1 85 ? 31.327 23.393 -41.677 1.00 73.44 85 PRO A C 1
ATOM 673 O O . PRO A 1 85 ? 31.990 23.129 -40.670 1.00 73.44 85 PRO A O 1
ATOM 676 N N . LEU A 1 86 ? 31.079 22.481 -42.626 1.00 69.00 86 LEU A N 1
ATOM 677 C CA . LEU A 1 86 ? 31.421 21.045 -42.598 1.00 69.00 86 LEU A CA 1
ATOM 678 C C . LEU A 1 86 ? 32.806 20.667 -42.016 1.00 69.00 86 LEU A C 1
ATOM 680 O O . LEU A 1 86 ? 32.841 19.743 -41.198 1.00 69.00 86 LEU A O 1
ATOM 684 N N . PRO A 1 87 ? 33.930 21.335 -42.352 1.00 75.00 87 PRO A N 1
ATOM 685 C CA . PRO A 1 87 ? 35.240 20.962 -41.806 1.00 75.00 87 PRO A CA 1
ATOM 686 C C . PRO A 1 87 ? 35.365 21.216 -40.295 1.00 75.00 87 PRO A C 1
ATOM 688 O O . PRO A 1 87 ? 35.964 20.415 -39.577 1.00 75.00 87 PRO A O 1
ATOM 691 N N . LEU A 1 88 ? 34.739 22.277 -39.776 1.00 66.12 88 LEU A N 1
ATOM 692 C CA . LEU A 1 88 ? 34.756 22.586 -38.343 1.00 66.12 88 LEU A CA 1
ATOM 693 C C . LEU A 1 88 ? 33.859 21.611 -37.558 1.00 66.12 88 LEU A C 1
ATOM 695 O O . LEU A 1 88 ? 34.175 21.221 -36.435 1.00 66.12 88 LEU A O 1
ATOM 699 N N . ARG A 1 89 ? 32.775 21.139 -38.187 1.00 61.41 89 ARG A N 1
ATOM 700 C CA . ARG A 1 89 ? 31.867 20.124 -37.634 1.00 61.41 89 ARG A CA 1
ATOM 701 C C . ARG A 1 89 ? 32.572 18.780 -37.411 1.00 61.41 89 ARG A C 1
ATOM 703 O O . ARG A 1 89 ? 32.340 18.136 -36.392 1.00 61.41 89 ARG A O 1
ATOM 710 N N . GLN A 1 90 ? 33.467 18.377 -38.315 1.00 68.56 90 GLN A N 1
ATOM 711 C CA . GLN A 1 90 ? 34.277 17.161 -38.154 1.00 68.56 90 GLN A CA 1
ATOM 712 C C . GLN A 1 90 ? 35.320 17.289 -37.033 1.00 68.56 90 GLN A C 1
ATOM 714 O O . GLN A 1 90 ? 35.523 16.337 -36.277 1.00 68.56 90 GLN A O 1
ATOM 719 N N . ALA A 1 91 ? 35.935 18.464 -36.873 1.00 69.38 91 ALA A N 1
ATOM 720 C CA . ALA A 1 91 ? 36.857 18.730 -35.768 1.00 69.38 91 ALA A CA 1
ATOM 721 C C . ALA A 1 91 ? 36.147 18.704 -34.399 1.00 69.38 91 ALA A C 1
ATOM 723 O O . ALA A 1 91 ? 36.698 18.173 -33.437 1.00 69.38 91 ALA A O 1
ATOM 724 N N . LEU A 1 92 ? 34.904 19.198 -34.329 1.00 64.81 92 LEU A N 1
ATOM 725 C CA . LEU A 1 92 ? 34.094 19.231 -33.104 1.00 64.81 92 LEU A CA 1
ATOM 726 C C . LEU A 1 92 ? 33.497 17.862 -32.720 1.00 64.81 92 LEU A C 1
ATOM 728 O O . LEU A 1 92 ? 33.268 17.593 -31.544 1.00 64.81 92 LEU A O 1
ATOM 732 N N . MET A 1 93 ? 33.262 16.978 -33.694 1.00 59.38 93 MET A N 1
ATOM 733 C CA . MET A 1 93 ? 32.742 15.621 -33.457 1.00 59.38 93 MET A CA 1
ATOM 734 C C . MET A 1 93 ? 33.801 14.667 -32.879 1.00 59.38 93 MET A C 1
ATOM 736 O O . MET A 1 93 ? 33.461 13.751 -32.134 1.00 59.38 93 MET A O 1
ATOM 740 N N . ARG A 1 94 ? 35.093 14.880 -33.170 1.00 66.06 94 ARG A N 1
ATOM 741 C CA . ARG A 1 94 ? 36.197 14.064 -32.624 1.00 66.06 94 ARG A CA 1
ATOM 742 C C . ARG A 1 94 ? 36.212 13.975 -31.087 1.00 66.06 94 ARG A C 1
ATOM 744 O O . ARG A 1 94 ? 36.262 12.852 -30.589 1.00 66.06 94 ARG A O 1
ATOM 751 N N . PRO A 1 95 ? 36.126 15.076 -30.315 1.00 67.94 95 PRO A N 1
ATOM 752 C CA . PRO A 1 95 ? 36.049 14.984 -28.856 1.00 67.94 95 PRO A CA 1
ATOM 753 C C . PRO A 1 95 ? 34.747 14.331 -28.368 1.00 67.94 95 PRO A C 1
ATOM 755 O O . PRO A 1 95 ? 34.759 13.666 -27.337 1.00 67.94 95 PRO A O 1
ATOM 758 N N . MET A 1 96 ? 33.644 14.430 -29.122 1.00 59.34 96 MET A N 1
ATOM 759 C CA . MET A 1 96 ? 32.394 13.730 -28.796 1.00 59.34 96 MET A CA 1
ATOM 760 C C . MET A 1 96 ? 32.535 12.205 -28.860 1.00 59.34 96 MET A C 1
ATOM 762 O O . MET A 1 96 ? 32.031 11.515 -27.978 1.00 59.34 96 MET A O 1
ATOM 766 N N . PHE A 1 97 ? 33.268 11.672 -29.840 1.00 66.38 97 PHE A N 1
ATOM 767 C CA . PHE A 1 97 ? 33.561 10.235 -29.899 1.00 66.38 97 PHE A CA 1
ATOM 768 C C . PHE A 1 97 ? 34.458 9.769 -28.746 1.00 66.38 97 PHE A C 1
ATOM 770 O O . PHE A 1 97 ? 34.277 8.666 -28.233 1.00 66.38 97 PHE A O 1
ATOM 777 N N . VAL A 1 98 ? 35.384 10.618 -28.289 1.00 70.44 98 VAL A N 1
ATOM 778 C CA . VAL A 1 98 ? 36.206 10.332 -27.102 1.00 70.44 98 VAL A CA 1
ATOM 779 C C . VAL A 1 98 ? 35.341 10.310 -25.839 1.00 70.44 98 VAL A C 1
ATOM 781 O O . VAL A 1 98 ? 35.446 9.373 -25.051 1.00 70.44 98 VAL A O 1
ATOM 784 N N . LEU A 1 99 ? 34.435 11.279 -25.673 1.00 67.12 99 LEU A N 1
ATOM 785 C CA . LEU A 1 99 ? 33.475 11.308 -24.562 1.00 67.12 99 LEU A CA 1
ATOM 786 C C . LEU A 1 99 ? 32.531 10.097 -24.579 1.00 67.12 99 LEU A C 1
ATOM 788 O O . LEU A 1 99 ? 32.276 9.510 -23.530 1.00 67.12 99 LEU A O 1
ATOM 792 N N . TRP A 1 100 ? 32.081 9.669 -25.760 1.00 56.06 100 TRP A N 1
ATOM 793 C CA . TRP A 1 100 ? 31.295 8.444 -25.927 1.00 56.06 100 TRP A CA 1
ATOM 794 C C . TRP A 1 100 ? 32.078 7.194 -25.496 1.00 56.06 100 TRP A C 1
ATOM 796 O O . TRP A 1 100 ? 31.558 6.347 -24.771 1.00 56.06 100 TRP A O 1
ATOM 806 N N . GLY A 1 101 ? 33.357 7.100 -25.870 1.00 69.06 101 GLY A N 1
ATOM 807 C CA . GLY A 1 101 ? 34.239 6.018 -25.424 1.00 69.06 101 GLY A CA 1
ATOM 808 C C . GLY A 1 101 ? 34.456 6.002 -23.905 1.00 69.06 101 GLY A C 1
ATOM 809 O O . GLY A 1 101 ? 34.480 4.933 -23.296 1.00 69.06 101 GLY A O 1
ATOM 810 N N . VAL A 1 102 ? 34.564 7.175 -23.272 1.00 72.50 102 VAL A N 1
ATOM 811 C CA . VAL A 1 102 ? 34.660 7.304 -21.806 1.00 72.50 102 VAL A CA 1
ATOM 812 C C . VAL A 1 102 ? 33.353 6.887 -21.127 1.00 72.50 102 VAL A C 1
ATOM 814 O O . VAL A 1 102 ? 33.395 6.160 -20.137 1.00 72.50 102 VAL A O 1
ATOM 817 N N . GLN A 1 103 ? 32.197 7.269 -21.680 1.00 65.00 103 GLN A N 1
ATOM 818 C CA . GLN A 1 103 ? 30.888 6.847 -21.177 1.00 65.00 103 GLN A CA 1
ATOM 819 C C . GLN A 1 103 ? 30.735 5.323 -21.215 1.00 65.00 103 GLN A C 1
ATOM 821 O O . GLN A 1 103 ? 30.320 4.728 -20.224 1.00 65.00 103 GLN A O 1
ATOM 826 N N . GLN A 1 104 ? 31.105 4.675 -22.323 1.00 65.00 104 GLN A N 1
ATOM 827 C CA . GLN A 1 104 ? 31.017 3.216 -22.419 1.00 65.00 104 GLN A CA 1
ATOM 828 C C . GLN A 1 104 ? 31.948 2.506 -21.437 1.00 65.00 104 GLN A C 1
ATOM 830 O O . GLN A 1 104 ? 31.551 1.512 -20.832 1.00 65.00 104 GLN A O 1
ATOM 835 N N . ARG A 1 105 ? 33.150 3.048 -21.209 1.00 74.12 105 ARG A N 1
ATOM 836 C CA . ARG A 1 105 ? 34.053 2.528 -20.176 1.00 74.12 105 ARG A CA 1
ATOM 837 C C . ARG A 1 105 ? 33.460 2.675 -18.781 1.00 74.12 105 ARG A C 1
ATOM 839 O O . ARG A 1 105 ? 33.528 1.724 -18.024 1.00 74.12 105 ARG A O 1
ATOM 846 N N . LEU A 1 106 ? 32.838 3.808 -18.456 1.00 66.06 106 LEU A N 1
ATOM 847 C CA . LEU A 1 106 ? 32.173 4.000 -17.163 1.00 66.06 106 LEU A CA 1
ATOM 848 C C . LEU A 1 106 ? 31.002 3.033 -16.960 1.00 66.06 106 LEU A C 1
ATOM 850 O O . LEU A 1 106 ? 30.896 2.447 -15.890 1.00 66.06 106 LEU A O 1
ATOM 854 N N . VAL A 1 107 ? 30.160 2.824 -17.976 1.00 63.69 107 VAL A N 1
ATOM 855 C CA . VAL A 1 107 ? 29.047 1.859 -17.909 1.00 63.69 107 VAL A CA 1
ATOM 856 C C . VAL A 1 107 ? 29.570 0.442 -17.684 1.00 63.69 107 VAL A C 1
ATOM 858 O O . VAL A 1 107 ? 29.064 -0.261 -16.814 1.00 63.69 107 VAL A O 1
ATOM 861 N N . TRP A 1 108 ? 30.618 0.045 -18.408 1.00 69.12 108 TRP A N 1
ATOM 862 C CA . TRP A 1 108 ? 31.260 -1.252 -18.217 1.00 69.12 108 TRP A CA 1
ATOM 863 C C . TRP A 1 108 ? 31.870 -1.391 -16.816 1.00 69.12 108 TRP A C 1
ATOM 865 O O . TRP A 1 108 ? 31.638 -2.388 -16.144 1.00 69.12 108 TRP A O 1
ATOM 875 N N . SER A 1 109 ? 32.578 -0.369 -16.327 1.00 68.19 109 SER A N 1
ATOM 876 C CA . SER A 1 109 ? 33.146 -0.356 -14.974 1.00 68.19 109 SER A CA 1
ATOM 877 C C . SER A 1 109 ? 32.077 -0.449 -13.889 1.00 68.19 109 SER A C 1
ATOM 879 O O . SER A 1 109 ? 32.285 -1.139 -12.900 1.00 68.19 109 SER A O 1
ATOM 881 N N . VAL A 1 110 ? 30.934 0.223 -14.062 1.00 65.00 110 VAL A N 1
ATOM 882 C CA . VAL A 1 110 ? 29.793 0.134 -13.137 1.00 65.00 110 VAL A CA 1
ATOM 883 C C . VAL A 1 110 ? 29.170 -1.255 -13.180 1.00 65.00 110 VAL A C 1
ATOM 885 O O . VAL A 1 110 ? 28.834 -1.790 -12.132 1.00 65.00 110 VAL A O 1
ATOM 888 N N . MET A 1 111 ? 29.051 -1.858 -14.363 1.00 64.06 111 MET A N 1
ATOM 889 C CA . MET A 1 111 ? 28.529 -3.214 -14.519 1.00 64.06 111 MET A CA 1
ATOM 890 C C . MET A 1 111 ? 29.444 -4.242 -13.840 1.00 64.06 111 MET A C 1
ATOM 892 O O . MET A 1 111 ? 28.965 -5.029 -13.033 1.00 64.06 111 MET A O 1
ATOM 896 N N . VAL A 1 112 ? 30.761 -4.148 -14.052 1.00 70.62 112 VAL A N 1
ATOM 897 C CA . VAL A 1 112 ? 31.773 -4.988 -13.385 1.00 70.62 112 VAL A CA 1
ATOM 898 C C . VAL A 1 112 ? 31.815 -4.724 -11.876 1.00 70.62 112 VAL A C 1
ATOM 900 O O . VAL A 1 112 ? 31.958 -5.656 -11.090 1.00 70.62 112 VAL A O 1
ATOM 903 N N . ALA A 1 113 ? 31.651 -3.472 -11.439 1.00 67.56 113 ALA A N 1
ATOM 904 C CA . ALA A 1 113 ? 31.566 -3.133 -10.020 1.00 67.56 113 ALA A CA 1
ATOM 905 C C . ALA A 1 113 ? 30.288 -3.699 -9.375 1.00 67.56 113 ALA A C 1
ATOM 907 O O . ALA A 1 113 ? 30.350 -4.222 -8.264 1.00 67.56 113 ALA A O 1
ATOM 908 N N . ALA A 1 114 ? 29.151 -3.653 -10.072 1.00 56.19 114 ALA A N 1
ATOM 909 C CA . ALA A 1 114 ? 27.886 -4.239 -9.633 1.00 56.19 114 ALA A CA 1
ATOM 910 C C . ALA A 1 114 ? 27.961 -5.775 -9.555 1.00 56.19 114 ALA A C 1
ATOM 912 O O . ALA A 1 114 ? 27.463 -6.359 -8.592 1.00 56.19 114 ALA A O 1
ATOM 913 N N . GLU A 1 115 ? 28.656 -6.407 -10.505 1.00 64.94 115 GLU A N 1
ATOM 914 C CA . GLU A 1 115 ? 29.015 -7.831 -10.471 1.00 64.94 115 GLU A CA 1
ATOM 915 C C . GLU A 1 115 ? 29.923 -8.145 -9.270 1.00 64.94 115 GLU A C 1
ATOM 917 O O . GLU A 1 115 ? 29.660 -9.077 -8.512 1.00 64.94 115 GLU A O 1
ATOM 922 N N . SER A 1 116 ? 30.942 -7.314 -9.022 1.00 68.25 116 SER A N 1
ATOM 923 C CA . SER A 1 116 ? 31.871 -7.485 -7.894 1.00 68.25 116 SER A CA 1
ATOM 924 C C . SER A 1 116 ? 31.215 -7.287 -6.521 1.00 68.25 116 SER A C 1
ATOM 926 O O . SER A 1 116 ? 31.641 -7.889 -5.537 1.00 68.25 116 SER A O 1
ATOM 928 N N . LEU A 1 117 ? 30.148 -6.481 -6.456 1.00 65.88 117 LEU A N 1
ATOM 929 C CA . LEU A 1 117 ? 29.356 -6.227 -5.250 1.00 65.88 117 LEU A CA 1
ATOM 930 C C . LEU A 1 117 ? 28.284 -7.298 -4.994 1.00 65.88 117 LEU A C 1
ATOM 932 O O . LEU A 1 117 ? 27.582 -7.220 -3.987 1.00 65.88 117 LEU A O 1
ATOM 936 N N . ASN A 1 118 ? 28.179 -8.318 -5.855 1.00 67.19 118 ASN A N 1
ATOM 937 C CA . ASN A 1 118 ? 27.271 -9.455 -5.691 1.00 67.19 118 ASN A CA 1
ATOM 938 C C . ASN A 1 118 ? 25.810 -9.016 -5.458 1.00 67.19 118 ASN A C 1
ATOM 940 O O . ASN A 1 118 ? 25.093 -9.565 -4.612 1.00 67.19 118 ASN A O 1
ATOM 944 N N . PHE A 1 119 ? 25.367 -7.998 -6.211 1.00 61.78 119 PHE A N 1
ATOM 945 C CA . PHE A 1 119 ? 23.987 -7.507 -6.157 1.00 61.78 119 PHE A CA 1
ATOM 946 C C . PHE A 1 119 ? 22.968 -8.586 -6.513 1.00 61.78 119 PHE A C 1
ATOM 948 O O . PHE A 1 119 ? 21.826 -8.476 -6.081 1.00 61.78 119 PHE A O 1
ATOM 955 N N . ASP A 1 120 ? 23.374 -9.653 -7.203 1.00 67.00 120 ASP A N 1
ATOM 956 C CA . ASP A 1 120 ? 22.530 -10.821 -7.440 1.00 67.00 120 ASP A CA 1
ATOM 957 C C . ASP A 1 120 ? 21.984 -11.399 -6.144 1.00 67.00 120 ASP A C 1
ATOM 959 O O . ASP A 1 120 ? 20.811 -11.740 -6.089 1.00 67.00 120 ASP A O 1
ATOM 963 N N . ARG A 1 121 ? 22.776 -11.445 -5.067 1.00 70.31 121 ARG A N 1
ATOM 964 C CA . ARG A 1 121 ? 22.324 -11.992 -3.783 1.00 70.31 121 ARG A CA 1
ATOM 965 C C . ARG A 1 121 ? 21.359 -11.055 -3.059 1.00 70.31 121 ARG A C 1
ATOM 967 O O . ARG A 1 121 ? 20.394 -11.525 -2.460 1.00 70.31 121 ARG A O 1
ATOM 974 N N . ALA A 1 122 ? 21.592 -9.745 -3.138 1.00 71.62 122 ALA A N 1
ATOM 975 C CA . ALA A 1 122 ? 20.692 -8.733 -2.584 1.00 71.62 122 ALA A CA 1
ATOM 976 C C . ALA A 1 122 ? 19.376 -8.657 -3.375 1.00 71.62 122 ALA A C 1
ATOM 978 O O . ALA A 1 122 ? 18.302 -8.583 -2.783 1.00 71.62 122 ALA A O 1
ATOM 979 N N . LEU A 1 123 ? 19.449 -8.753 -4.703 1.00 70.56 123 LEU A N 1
ATOM 980 C CA . LEU A 1 123 ? 18.302 -8.822 -5.598 1.00 70.56 123 LEU A CA 1
ATOM 981 C C . LEU A 1 123 ? 17.515 -10.115 -5.374 1.00 70.56 123 LEU A C 1
ATOM 983 O O . LEU A 1 123 ? 16.298 -10.059 -5.239 1.00 70.56 123 LEU A O 1
ATOM 987 N N . TRP A 1 124 ? 18.187 -11.265 -5.247 1.00 75.25 124 TRP A N 1
ATOM 988 C CA . TRP A 1 124 ? 17.537 -12.533 -4.902 1.00 75.25 124 TRP A CA 1
ATOM 989 C C . TRP A 1 124 ? 16.840 -12.454 -3.549 1.00 75.25 124 TRP A C 1
ATOM 991 O O . TRP A 1 124 ? 15.715 -12.922 -3.413 1.00 75.25 124 TRP A O 1
ATOM 1001 N N . TRP A 1 125 ? 17.485 -11.842 -2.555 1.00 78.94 125 TRP A N 1
ATOM 1002 C CA . TRP A 1 125 ? 16.894 -11.637 -1.237 1.00 78.94 125 TRP A CA 1
ATOM 1003 C C . TRP A 1 125 ? 15.678 -10.707 -1.301 1.00 78.94 125 TRP A C 1
ATOM 1005 O O . TRP A 1 125 ? 14.644 -11.032 -0.728 1.00 78.94 125 TRP A O 1
ATOM 1015 N N . ALA A 1 126 ? 15.753 -9.608 -2.055 1.00 72.69 126 ALA A N 1
ATOM 1016 C CA . ALA A 1 126 ? 14.634 -8.691 -2.259 1.00 72.69 126 ALA A CA 1
ATOM 1017 C C . ALA A 1 126 ? 13.467 -9.363 -2.999 1.00 72.69 126 ALA A C 1
ATOM 1019 O O . ALA A 1 126 ? 12.319 -9.224 -2.587 1.00 72.69 126 ALA A O 1
ATOM 1020 N N . ILE A 1 127 ? 13.747 -10.144 -4.047 1.00 71.56 127 ILE A N 1
ATOM 1021 C CA . ILE A 1 127 ? 12.744 -10.933 -4.775 1.00 71.56 127 ILE A CA 1
ATOM 1022 C C . ILE A 1 127 ? 12.112 -11.974 -3.847 1.00 71.56 127 ILE A C 1
ATOM 1024 O O . ILE A 1 127 ? 10.891 -12.120 -3.830 1.00 71.56 127 ILE A O 1
ATOM 1028 N N . TRP A 1 128 ? 12.922 -12.679 -3.055 1.00 82.38 128 TRP A N 1
ATOM 1029 C CA . TRP A 1 128 ? 12.447 -13.671 -2.093 1.00 82.38 128 TRP A CA 1
ATOM 1030 C C . TRP A 1 128 ? 11.583 -13.032 -1.002 1.00 82.38 128 TRP A C 1
ATOM 1032 O O . TRP A 1 128 ? 10.525 -13.560 -0.676 1.00 82.38 128 TRP A O 1
ATOM 1042 N N . PHE A 1 129 ? 11.969 -11.859 -0.499 1.00 79.38 129 PHE A N 1
ATOM 1043 C CA . PHE A 1 129 ? 11.209 -11.099 0.494 1.00 79.38 129 PHE A CA 1
ATOM 1044 C C . PHE A 1 129 ? 9.916 -10.503 -0.083 1.00 79.38 129 PHE A C 1
ATOM 1046 O O . PHE A 1 129 ? 8.894 -10.447 0.598 1.00 79.38 129 PHE A O 1
ATOM 1053 N N . ALA A 1 130 ? 9.924 -10.098 -1.353 1.00 74.31 130 ALA A N 1
ATOM 1054 C CA . ALA A 1 130 ? 8.736 -9.623 -2.056 1.00 74.31 130 ALA A CA 1
ATOM 1055 C C . ALA A 1 130 ? 7.787 -10.769 -2.448 1.00 74.31 130 ALA A C 1
ATOM 1057 O O . ALA A 1 130 ? 6.598 -10.538 -2.673 1.00 74.31 130 ALA A O 1
ATOM 1058 N N . GLN A 1 131 ? 8.276 -12.012 -2.514 1.00 78.38 131 GLN A N 1
ATOM 1059 C CA . GLN A 1 131 ? 7.513 -13.165 -2.993 1.00 78.38 131 GLN A CA 1
ATOM 1060 C C . GLN A 1 131 ? 6.222 -13.430 -2.190 1.00 78.38 131 GLN A C 1
ATOM 1062 O O . GLN A 1 131 ? 5.178 -13.616 -2.820 1.00 78.38 131 GLN A O 1
ATOM 1067 N N . PRO A 1 132 ? 6.221 -13.429 -0.839 1.00 82.62 132 PRO A N 1
ATOM 1068 C CA . PRO A 1 132 ? 5.004 -13.582 -0.041 1.00 82.62 132 PRO A CA 1
ATOM 1069 C C . PRO A 1 132 ? 4.004 -12.447 -0.252 1.00 82.62 132 PRO A C 1
ATOM 1071 O O . PRO A 1 132 ? 2.803 -12.689 -0.207 1.00 82.62 132 PRO A O 1
ATOM 1074 N N . LEU A 1 133 ? 4.489 -11.229 -0.508 1.00 72.19 133 LEU A N 1
ATOM 1075 C CA . LEU A 1 133 ? 3.651 -10.045 -0.699 1.00 72.19 133 LEU A CA 1
ATOM 1076 C C . LEU A 1 133 ? 3.023 -10.019 -2.101 1.00 72.19 133 LEU A C 1
ATOM 1078 O O . LEU A 1 133 ? 1.864 -9.646 -2.266 1.00 72.19 133 LEU A O 1
ATOM 1082 N N . TRP A 1 134 ? 3.768 -10.474 -3.113 1.00 75.69 134 TRP A N 1
ATOM 1083 C CA . TRP A 1 134 ? 3.310 -10.516 -4.501 1.00 75.69 134 TRP A CA 1
ATOM 1084 C C . TRP A 1 134 ? 2.416 -11.721 -4.809 1.00 75.69 134 TRP A C 1
ATOM 1086 O O . TRP A 1 134 ? 1.529 -11.620 -5.652 1.00 75.69 134 TRP A O 1
ATOM 1096 N N . ARG A 1 135 ? 2.603 -12.867 -4.138 1.00 79.62 135 ARG A N 1
ATOM 1097 C CA . ARG A 1 135 ? 1.821 -14.096 -4.392 1.00 79.62 135 ARG A CA 1
ATOM 1098 C C . ARG A 1 135 ? 0.299 -13.901 -4.297 1.00 79.62 135 ARG A C 1
ATOM 1100 O O . ARG A 1 135 ? -0.378 -14.344 -5.223 1.00 79.62 135 ARG A O 1
ATOM 1107 N N . PRO A 1 136 ? -0.262 -13.243 -3.264 1.00 77.00 136 PRO A N 1
ATOM 1108 C CA . PRO A 1 136 ? -1.696 -12.973 -3.187 1.00 77.00 136 PRO A CA 1
ATOM 1109 C C . PRO A 1 136 ? -2.175 -12.087 -4.338 1.00 77.00 136 PRO A C 1
ATOM 1111 O O . PRO A 1 136 ? -3.190 -12.384 -4.962 1.00 77.00 136 PRO A O 1
ATOM 1114 N N . ILE A 1 137 ? -1.410 -11.042 -4.668 1.00 72.00 137 ILE A N 1
ATOM 1115 C CA . ILE A 1 137 ? -1.733 -10.112 -5.757 1.00 72.00 137 ILE A CA 1
ATOM 1116 C C . ILE A 1 137 ? -1.744 -10.860 -7.092 1.00 72.00 137 ILE A C 1
ATOM 1118 O O . ILE A 1 137 ? -2.725 -10.805 -7.829 1.00 72.00 137 ILE A O 1
ATOM 1122 N N . ALA A 1 138 ? -0.690 -11.625 -7.379 1.00 72.12 138 ALA A N 1
ATOM 1123 C CA . ALA A 1 138 ? -0.581 -12.437 -8.582 1.00 72.12 138 ALA A CA 1
ATOM 1124 C C . ALA A 1 138 ? -1.681 -13.504 -8.667 1.00 72.12 138 ALA A C 1
ATOM 1126 O O . ALA A 1 138 ? -2.197 -13.752 -9.753 1.00 72.12 138 ALA A O 1
ATOM 1127 N N . ALA A 1 139 ? -2.074 -14.112 -7.543 1.00 76.62 139 ALA A N 1
ATOM 1128 C CA . ALA A 1 139 ? -3.168 -15.077 -7.499 1.00 76.62 139 ALA A CA 1
ATOM 1129 C C . ALA A 1 139 ? -4.518 -14.423 -7.823 1.00 76.62 139 ALA A C 1
ATOM 1131 O O . ALA A 1 139 ? -5.277 -14.974 -8.615 1.00 76.62 139 ALA A O 1
ATOM 1132 N N . VAL A 1 140 ? -4.802 -13.237 -7.275 1.00 77.00 140 VAL A N 1
ATOM 1133 C CA . VAL A 1 140 ? -6.030 -12.482 -7.578 1.00 77.00 140 VAL A CA 1
ATOM 1134 C C . VAL A 1 140 ? -6.046 -12.035 -9.036 1.00 77.00 140 VAL A C 1
ATOM 1136 O O . VAL A 1 140 ? -7.031 -12.262 -9.733 1.00 77.00 140 VAL A O 1
ATOM 1139 N N . VAL A 1 141 ? -4.951 -11.454 -9.529 1.00 72.19 141 VAL A N 1
ATOM 1140 C CA . VAL A 1 141 ? -4.833 -11.023 -10.931 1.00 72.19 141 VAL A CA 1
ATOM 1141 C C . VAL A 1 141 ? -4.939 -12.219 -11.876 1.00 72.19 141 VAL A C 1
ATOM 1143 O O . VAL A 1 141 ? -5.667 -12.159 -12.863 1.00 72.19 141 VAL A O 1
ATOM 1146 N N . GLY A 1 142 ? -4.266 -13.326 -11.561 1.00 76.50 142 GLY A N 1
ATOM 1147 C CA . GLY A 1 142 ? -4.331 -14.569 -12.325 1.00 76.50 142 GLY A CA 1
ATOM 1148 C C . GLY A 1 142 ? -5.731 -15.178 -12.329 1.00 76.50 142 GLY A C 1
ATOM 1149 O O . GLY A 1 142 ? -6.206 -15.592 -13.384 1.00 76.50 142 GLY A O 1
ATOM 1150 N N . PHE A 1 143 ? -6.422 -15.169 -11.185 1.00 84.00 143 PHE A N 1
ATOM 1151 C CA . PHE A 1 143 ? -7.817 -15.589 -11.079 1.00 84.00 143 PHE A CA 1
ATOM 1152 C C . PHE A 1 143 ? -8.728 -14.710 -11.933 1.00 84.00 143 PHE A C 1
ATOM 1154 O O . PHE A 1 143 ? -9.505 -15.247 -12.714 1.00 84.00 143 PHE A O 1
ATOM 1161 N N . LEU A 1 144 ? -8.617 -13.383 -11.830 1.00 80.50 144 LEU A N 1
ATOM 1162 C CA . LEU A 1 144 ? -9.417 -12.453 -12.627 1.00 80.50 144 LEU A CA 1
ATOM 1163 C C . LEU A 1 144 ? -9.161 -12.664 -14.118 1.00 80.50 144 LEU A C 1
ATOM 1165 O O . LEU A 1 144 ? -10.109 -12.813 -14.880 1.00 80.50 144 LEU A O 1
ATOM 1169 N N . ASN A 1 145 ? -7.897 -12.755 -14.529 1.00 80.19 145 ASN A N 1
ATOM 1170 C CA . ASN A 1 145 ? -7.532 -13.014 -15.916 1.00 80.19 145 ASN A CA 1
ATOM 1171 C C . ASN A 1 145 ? -8.116 -14.346 -16.413 1.00 80.19 145 ASN A C 1
ATOM 1173 O O . ASN A 1 145 ? -8.800 -14.379 -17.431 1.00 80.19 145 ASN A O 1
ATOM 1177 N N . ALA A 1 146 ? -7.926 -15.439 -15.669 1.00 82.12 146 ALA A N 1
ATOM 1178 C CA . ALA A 1 146 ? -8.495 -16.737 -16.023 1.00 82.12 146 ALA A CA 1
ATOM 1179 C C . ALA A 1 146 ? -10.030 -16.695 -16.067 1.00 82.12 146 ALA A C 1
ATOM 1181 O O . ALA A 1 146 ? -10.638 -17.259 -16.975 1.00 82.12 146 ALA A O 1
ATOM 1182 N N . TRP A 1 147 ? -10.667 -15.994 -15.130 1.00 78.69 147 TRP A N 1
ATOM 1183 C CA . TRP A 1 147 ? -12.114 -15.809 -15.078 1.00 78.69 147 TRP A CA 1
ATOM 1184 C C . TRP A 1 147 ? -12.641 -15.032 -16.287 1.00 78.69 147 TRP A C 1
ATOM 1186 O O . TRP A 1 147 ? -13.657 -15.423 -16.857 1.00 78.69 147 TRP A O 1
ATOM 1196 N N . PHE A 1 148 ? -11.941 -13.974 -16.709 1.00 82.31 148 PHE A N 1
ATOM 1197 C CA . PHE A 1 148 ? -12.307 -13.190 -17.887 1.00 82.31 148 PHE A CA 1
ATOM 1198 C C . PHE A 1 148 ? -12.101 -13.950 -19.197 1.00 82.31 148 PHE A C 1
ATOM 1200 O O . PHE A 1 148 ? -12.932 -13.854 -20.093 1.00 82.31 148 PHE A O 1
ATOM 1207 N N . VAL A 1 149 ? -11.026 -14.733 -19.296 1.00 86.88 149 VAL A N 1
ATOM 1208 C CA . VAL A 1 149 ? -10.671 -15.461 -20.523 1.00 86.88 149 VAL A CA 1
ATOM 1209 C C . VAL A 1 149 ? -11.534 -16.709 -20.734 1.00 86.88 149 VAL A C 1
ATOM 1211 O O . VAL A 1 149 ? -11.856 -17.044 -21.868 1.00 86.88 149 VAL A O 1
ATOM 1214 N N . THR A 1 150 ? -11.905 -17.423 -19.668 1.00 85.75 150 THR A N 1
ATOM 1215 C CA . THR A 1 150 ? -12.511 -18.766 -19.792 1.00 85.75 150 THR A CA 1
ATOM 1216 C C . THR A 1 150 ? -14.036 -18.798 -19.726 1.00 85.75 150 THR A C 1
ATOM 1218 O O . THR A 1 150 ? -14.625 -19.862 -19.929 1.00 85.75 150 THR A O 1
ATOM 1221 N N . ARG A 1 151 ? -14.705 -17.683 -19.410 1.00 79.00 151 ARG A N 1
ATOM 1222 C CA . ARG A 1 151 ? -16.118 -17.708 -19.007 1.00 79.00 151 ARG A CA 1
ATOM 1223 C C . ARG A 1 151 ? -17.005 -16.901 -19.947 1.00 79.00 151 ARG A C 1
ATOM 1225 O O . ARG A 1 151 ? -16.765 -15.732 -20.206 1.00 79.00 151 ARG A O 1
ATOM 1232 N N . ASP A 1 152 ? -18.067 -17.551 -20.411 1.00 88.75 152 ASP A N 1
ATOM 1233 C CA . ASP A 1 152 ? -19.094 -16.954 -21.264 1.00 88.75 152 ASP A CA 1
ATOM 1234 C C . ASP A 1 152 ? -19.824 -15.803 -20.543 1.00 88.75 152 ASP A C 1
ATOM 1236 O O . ASP A 1 152 ? -20.088 -15.899 -19.337 1.00 88.75 152 ASP A O 1
ATOM 1240 N N . TRP A 1 153 ? -20.198 -14.737 -21.258 1.00 80.88 153 TRP A N 1
ATOM 1241 C CA . TRP A 1 153 ? -20.746 -13.503 -20.662 1.00 80.88 153 TRP A CA 1
ATOM 1242 C C . TRP A 1 153 ? -21.990 -13.742 -19.790 1.00 80.88 153 TRP A C 1
ATOM 1244 O O . TRP A 1 153 ? -22.135 -13.142 -18.725 1.00 80.88 153 TRP A O 1
ATOM 1254 N N . GLY A 1 154 ? -22.853 -14.691 -20.168 1.00 84.38 154 GLY A N 1
ATOM 1255 C CA . GLY A 1 154 ? -24.018 -15.072 -19.358 1.00 84.38 154 GLY A CA 1
ATOM 1256 C C . GLY A 1 154 ? -23.654 -15.736 -18.023 1.00 84.38 154 GLY A C 1
ATOM 1257 O O . GLY A 1 154 ? -24.384 -15.616 -17.041 1.00 84.38 154 GLY A O 1
ATOM 1258 N N . ARG A 1 155 ? -22.495 -16.402 -17.945 1.00 82.00 155 ARG A N 1
ATOM 1259 C CA . ARG A 1 155 ? -21.976 -17.016 -16.712 1.00 82.00 155 ARG A CA 1
ATOM 1260 C C . ARG A 1 155 ? -21.163 -16.036 -15.863 1.00 82.00 155 ARG A C 1
ATOM 1262 O O . ARG A 1 155 ? -21.017 -16.277 -14.667 1.00 82.00 155 ARG A O 1
ATOM 1269 N N . MET A 1 156 ? -20.684 -14.928 -16.434 1.00 80.69 156 MET A N 1
ATOM 1270 C CA . MET A 1 156 ? -20.070 -13.834 -15.669 1.00 80.69 156 MET A CA 1
ATOM 1271 C C . MET A 1 156 ? -21.074 -13.098 -14.784 1.00 80.69 156 MET A C 1
ATOM 1273 O O . MET A 1 156 ? -20.706 -12.668 -13.692 1.00 80.69 156 MET A O 1
ATOM 1277 N N . ALA A 1 157 ? -22.343 -13.014 -15.201 1.00 84.06 157 ALA A N 1
ATOM 1278 C CA . ALA A 1 157 ? -23.407 -12.382 -14.417 1.00 84.06 157 ALA A CA 1
ATOM 1279 C C . ALA A 1 157 ? -23.549 -12.991 -13.007 1.00 84.06 157 ALA A C 1
ATOM 1281 O O . ALA A 1 157 ? -23.866 -12.291 -12.050 1.00 84.06 157 ALA A O 1
ATOM 1282 N N . TRP A 1 158 ? -23.216 -14.274 -12.848 1.00 82.19 158 TRP A N 1
ATOM 1283 C CA . TRP A 1 158 ? -23.233 -14.967 -11.558 1.00 82.19 158 TRP A CA 1
ATOM 1284 C C . TRP A 1 158 ? -22.115 -14.523 -10.604 1.00 82.19 158 TRP A C 1
ATOM 1286 O O . TRP A 1 158 ? -22.223 -14.738 -9.402 1.00 82.19 158 TRP A O 1
ATOM 1296 N N . GLY A 1 159 ? -21.052 -13.893 -11.115 1.00 78.50 159 GLY A N 1
ATOM 1297 C CA . GLY A 1 159 ? -19.989 -13.289 -10.304 1.00 78.50 159 GLY A CA 1
ATOM 1298 C C . GLY A 1 159 ? -20.314 -11.871 -9.822 1.00 78.50 159 GLY A C 1
ATOM 1299 O O . GLY A 1 159 ? -19.668 -11.375 -8.900 1.00 78.50 159 GLY A O 1
ATOM 1300 N N . VAL A 1 160 ? -21.332 -11.226 -10.402 1.00 83.19 160 VAL A N 1
ATOM 1301 C CA . VAL A 1 160 ? -21.726 -9.847 -10.070 1.00 83.19 160 VAL A CA 1
ATOM 1302 C C . VAL A 1 160 ? -22.104 -9.674 -8.593 1.00 83.19 160 VAL A C 1
ATOM 1304 O O . VAL A 1 160 ? -21.646 -8.696 -8.008 1.00 83.19 160 VAL A O 1
ATOM 1307 N N . PRO A 1 161 ? -22.836 -10.595 -7.929 1.00 84.50 161 PRO A N 1
ATOM 1308 C CA . PRO A 1 161 ? -23.128 -10.468 -6.500 1.00 84.50 161 PRO A CA 1
ATOM 1309 C C . PRO A 1 161 ? -21.869 -10.450 -5.626 1.00 84.50 161 PRO A C 1
ATOM 1311 O O . PRO A 1 161 ? -21.786 -9.669 -4.683 1.00 84.50 161 PRO A O 1
ATOM 1314 N N . ALA A 1 162 ? -20.862 -11.264 -5.957 1.00 80.56 162 ALA A N 1
ATOM 1315 C CA . ALA A 1 162 ? -19.604 -11.292 -5.213 1.00 80.56 162 ALA A CA 1
ATOM 1316 C C . ALA A 1 162 ? -18.811 -9.990 -5.405 1.00 80.56 162 ALA A C 1
ATOM 1318 O O . ALA A 1 162 ? -18.271 -9.447 -4.444 1.00 80.56 162 ALA A O 1
ATOM 1319 N N . LEU A 1 163 ? -18.794 -9.450 -6.629 1.00 80.38 163 LEU A N 1
ATOM 1320 C CA . LEU A 1 163 ? -18.187 -8.148 -6.919 1.00 80.38 163 LEU A CA 1
ATOM 1321 C C . LEU A 1 163 ? -18.929 -6.998 -6.222 1.00 80.38 163 LEU A C 1
ATOM 1323 O O . LEU A 1 163 ? -18.284 -6.101 -5.690 1.00 80.38 163 LEU A O 1
ATOM 1327 N N . LEU A 1 164 ? -20.263 -7.046 -6.161 1.00 85.56 164 LEU A N 1
ATOM 1328 C CA . LEU A 1 164 ? -21.084 -6.087 -5.415 1.00 85.56 164 LEU A CA 1
ATOM 1329 C C . LEU A 1 164 ? -20.782 -6.114 -3.913 1.00 85.56 164 LEU A C 1
ATOM 1331 O O . LEU A 1 164 ? -20.697 -5.057 -3.295 1.00 85.56 164 LEU A O 1
ATOM 1335 N N . LEU A 1 165 ? -20.565 -7.297 -3.333 1.00 84.38 165 LEU A N 1
ATOM 1336 C CA . LEU A 1 165 ? -20.151 -7.435 -1.931 1.00 84.38 165 LEU A CA 1
ATOM 1337 C C . LEU A 1 165 ? -18.734 -6.895 -1.678 1.00 84.38 165 LEU A C 1
ATOM 1339 O O . LEU A 1 165 ? -18.455 -6.385 -0.595 1.00 84.38 165 LEU A O 1
ATOM 1343 N N . LEU A 1 166 ? -17.849 -6.970 -2.676 1.00 81.00 166 LEU A N 1
ATOM 1344 C CA . LEU A 1 166 ? -16.488 -6.423 -2.618 1.00 81.00 166 LEU A CA 1
ATO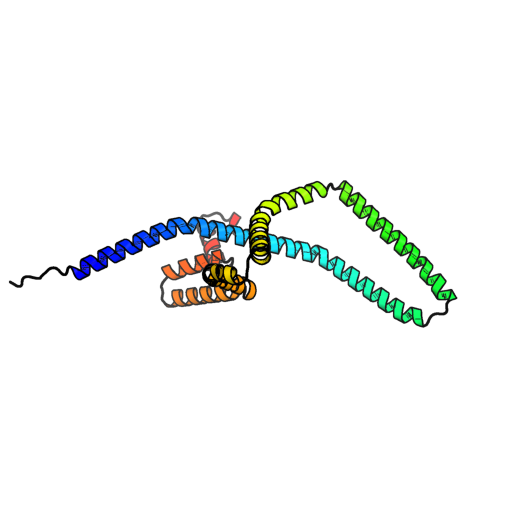M 1345 C C . LEU A 1 166 ? -16.430 -4.907 -2.869 1.00 81.00 166 LEU A C 1
ATOM 1347 O O . LEU A 1 166 ? -15.492 -4.245 -2.422 1.00 81.00 166 LEU A O 1
ATOM 1351 N N . ALA A 1 167 ? -17.431 -4.348 -3.551 1.00 82.19 167 ALA A N 1
ATOM 1352 C CA . ALA A 1 167 ? -17.499 -2.938 -3.918 1.00 82.19 167 ALA A CA 1
ATOM 1353 C C . ALA A 1 167 ? -17.290 -1.950 -2.749 1.00 82.19 167 ALA A C 1
ATOM 1355 O O . ALA A 1 167 ? -16.490 -1.032 -2.927 1.00 82.19 167 ALA A O 1
ATOM 1356 N N . PRO A 1 168 ? -17.915 -2.093 -1.558 1.00 80.38 168 PRO A N 1
ATOM 1357 C CA . PRO A 1 168 ? -17.689 -1.153 -0.457 1.00 80.38 168 PRO A CA 1
ATOM 1358 C C . PRO A 1 168 ? -16.239 -1.165 0.041 1.00 80.38 168 PRO A C 1
ATOM 1360 O O . PRO A 1 168 ? -15.685 -0.105 0.320 1.00 80.38 168 PRO A O 1
ATOM 1363 N N . PHE A 1 169 ? -15.585 -2.329 0.085 1.00 76.81 169 PHE A N 1
ATOM 1364 C CA . PHE A 1 169 ? -14.174 -2.424 0.471 1.00 76.81 169 PHE A CA 1
ATOM 1365 C C . PHE A 1 169 ? -13.265 -1.760 -0.561 1.00 76.81 169 PHE A C 1
ATOM 1367 O O . PHE A 1 169 ? -12.389 -0.975 -0.202 1.00 76.81 169 PHE A O 1
ATOM 1374 N N . ALA A 1 170 ? -13.510 -2.025 -1.847 1.00 75.31 170 ALA A N 1
ATOM 1375 C CA . ALA A 1 170 ? -12.788 -1.376 -2.933 1.00 75.31 170 ALA A CA 1
ATOM 1376 C C . ALA A 1 170 ? -12.991 0.149 -2.915 1.00 75.31 170 ALA A C 1
ATOM 1378 O O . ALA A 1 170 ? -12.035 0.891 -3.117 1.00 75.31 170 ALA A O 1
ATOM 1379 N N . ALA A 1 171 ? -14.203 0.623 -2.612 1.00 76.88 171 ALA A N 1
ATOM 1380 C CA . ALA A 1 171 ? -14.510 2.045 -2.492 1.00 76.88 171 ALA A CA 1
ATOM 1381 C C . ALA A 1 171 ? -13.782 2.700 -1.309 1.00 76.88 171 ALA A C 1
ATOM 1383 O O . ALA A 1 171 ? -13.239 3.792 -1.466 1.00 76.88 171 ALA A O 1
ATOM 1384 N N . VAL A 1 172 ? -13.721 2.038 -0.147 1.00 72.75 172 VAL A N 1
ATOM 1385 C CA . VAL A 1 172 ? -12.964 2.527 1.019 1.00 72.75 172 VAL A CA 1
ATOM 1386 C C . VAL A 1 172 ? -11.468 2.579 0.715 1.00 72.75 172 VAL A C 1
ATOM 1388 O O . VAL A 1 172 ? -10.838 3.599 0.983 1.00 72.75 172 VAL A O 1
ATOM 1391 N N . LEU A 1 173 ? -10.909 1.533 0.100 1.00 71.25 173 LEU A N 1
ATOM 1392 C CA . LEU A 1 173 ? -9.500 1.501 -0.305 1.00 71.25 173 LEU A CA 1
ATOM 1393 C C . LEU A 1 173 ? -9.177 2.589 -1.332 1.00 71.25 173 LEU A C 1
ATOM 1395 O O . LEU A 1 173 ? -8.208 3.322 -1.160 1.00 71.25 173 LEU A O 1
ATOM 1399 N N . ALA A 1 174 ? -10.006 2.739 -2.367 1.00 73.25 174 ALA A N 1
ATOM 1400 C CA . ALA A 1 174 ? -9.828 3.771 -3.383 1.00 73.25 174 ALA A CA 1
ATOM 1401 C C . ALA A 1 174 ? -9.939 5.177 -2.781 1.00 73.25 174 ALA A C 1
ATOM 1403 O O . ALA A 1 174 ? -9.128 6.046 -3.089 1.00 73.25 174 ALA A O 1
ATOM 1404 N N . ARG A 1 175 ? -10.906 5.405 -1.882 1.00 71.81 175 ARG A N 1
ATOM 1405 C CA . ARG A 1 175 ? -11.051 6.690 -1.193 1.00 71.81 175 ARG A CA 1
ATOM 1406 C C . ARG A 1 175 ? -9.851 6.983 -0.296 1.00 71.81 175 ARG A C 1
ATOM 1408 O O . ARG A 1 175 ? -9.339 8.094 -0.354 1.00 71.81 175 ARG A O 1
ATOM 1415 N N . SER A 1 176 ? -9.391 5.999 0.474 1.00 68.88 176 SER A N 1
ATOM 1416 C CA . SER A 1 176 ? -8.205 6.112 1.330 1.00 68.88 176 SER A CA 1
ATOM 1417 C C . SER A 1 176 ? -6.943 6.414 0.517 1.00 68.88 176 SER A C 1
ATOM 1419 O O . SER A 1 176 ? -6.193 7.314 0.881 1.00 68.88 176 SER A O 1
ATOM 1421 N N . ALA A 1 177 ? -6.753 5.743 -0.622 1.00 72.88 177 ALA A N 1
ATOM 1422 C CA . ALA A 1 177 ? -5.627 5.994 -1.519 1.00 72.88 177 ALA A CA 1
ATOM 1423 C C . ALA A 1 177 ? -5.674 7.391 -2.166 1.00 72.88 177 ALA A C 1
ATOM 1425 O O . ALA A 1 177 ? -4.629 7.996 -2.381 1.00 72.88 177 ALA A O 1
ATOM 1426 N N . LEU A 1 178 ? -6.870 7.904 -2.481 1.00 75.06 178 LEU A N 1
ATOM 1427 C CA . LEU A 1 178 ? -7.040 9.193 -3.163 1.00 75.06 178 LEU A CA 1
ATOM 1428 C C . LEU A 1 178 ? -7.027 10.407 -2.226 1.00 75.06 178 LEU A C 1
ATOM 1430 O O . LEU A 1 178 ? -6.520 11.452 -2.616 1.00 75.06 1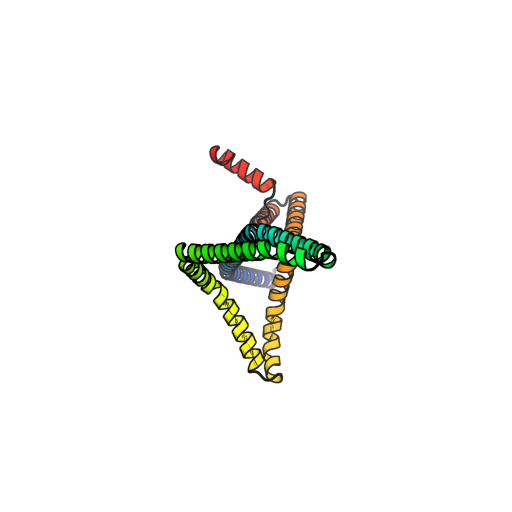78 LEU A O 1
ATOM 1434 N N . HIS A 1 179 ? -7.625 10.306 -1.037 1.00 72.38 179 HIS A N 1
ATOM 1435 C CA . HIS A 1 179 ? -7.807 11.452 -0.130 1.00 72.38 179 HIS A CA 1
ATOM 1436 C C . HIS A 1 179 ? -6.756 11.515 0.984 1.00 72.38 179 HIS A C 1
ATOM 1438 O O . HIS A 1 179 ? -6.720 12.488 1.735 1.00 72.38 179 HIS A O 1
ATOM 1444 N N . GLY A 1 180 ? -5.890 10.502 1.083 1.00 63.88 180 GLY A N 1
ATOM 1445 C CA . GLY A 1 180 ? -4.902 10.405 2.150 1.00 63.88 180 GLY A CA 1
ATOM 1446 C C . GLY A 1 180 ? -5.542 10.289 3.538 1.00 63.88 180 GLY A C 1
ATOM 1447 O O . GLY A 1 180 ? -6.764 10.297 3.708 1.00 63.88 180 GLY A O 1
ATOM 1448 N N . ASN A 1 181 ? -4.705 10.172 4.565 1.00 69.44 181 ASN A N 1
ATOM 1449 C CA . ASN A 1 181 ? -5.172 10.083 5.952 1.00 69.44 181 ASN A CA 1
ATOM 1450 C C . ASN A 1 181 ? -5.589 11.445 6.539 1.00 69.44 181 ASN A C 1
ATOM 1452 O O . ASN A 1 181 ? -6.121 11.487 7.648 1.00 69.44 181 ASN A O 1
ATOM 1456 N N . ASP A 1 182 ? -5.396 12.542 5.803 1.00 72.38 182 ASP A N 1
ATOM 1457 C CA . ASP A 1 182 ? -5.579 13.910 6.298 1.00 72.38 182 ASP A CA 1
ATOM 1458 C C . ASP A 1 182 ? -7.042 14.234 6.617 1.00 72.38 182 ASP A C 1
ATOM 1460 O O . ASP A 1 182 ? -7.343 14.812 7.664 1.00 72.38 182 ASP A O 1
ATOM 1464 N N . GLU A 1 183 ? -7.980 13.815 5.761 1.00 77.81 183 GLU A N 1
ATOM 1465 C CA . GLU A 1 183 ? -9.405 14.071 5.992 1.00 77.81 183 GLU A CA 1
ATOM 1466 C C . GLU A 1 183 ? -9.902 13.308 7.231 1.00 77.81 183 GLU A C 1
ATOM 1468 O O . GLU A 1 183 ? -10.582 13.873 8.090 1.00 77.81 183 GLU A O 1
ATOM 1473 N N . VAL A 1 184 ? -9.485 12.050 7.390 1.00 78.44 184 VAL A N 1
ATOM 1474 C CA . VAL A 1 184 ? -9.838 11.219 8.550 1.00 78.44 184 VAL A CA 1
ATOM 1475 C C . VAL A 1 184 ? -9.202 11.768 9.830 1.00 78.44 184 VAL A C 1
ATOM 1477 O O . VAL A 1 184 ? -9.876 11.888 10.854 1.00 78.44 184 VAL A O 1
ATOM 1480 N N . ALA A 1 185 ? -7.930 12.171 9.773 1.00 81.75 185 ALA A N 1
ATOM 1481 C CA . ALA A 1 185 ? -7.239 12.820 10.882 1.00 81.75 185 ALA A CA 1
ATOM 1482 C C . ALA A 1 185 ? -7.955 14.105 11.322 1.00 81.75 185 ALA A C 1
ATOM 1484 O O . ALA A 1 185 ? -8.154 14.323 12.519 1.00 81.75 185 ALA A O 1
ATOM 1485 N N . SER A 1 186 ? -8.405 14.924 10.368 1.00 81.06 186 SER A N 1
ATOM 1486 C CA . SER A 1 186 ? -9.128 16.165 10.655 1.00 81.06 186 SER A CA 1
ATOM 1487 C C . SER A 1 186 ? -10.451 15.916 11.393 1.00 81.06 186 SER A C 1
ATOM 1489 O O . SER A 1 186 ? -10.766 16.626 12.351 1.00 81.06 186 SER A O 1
ATOM 1491 N N . GLN A 1 187 ? -11.187 14.861 11.028 1.00 86.94 187 GLN A N 1
ATOM 1492 C CA . GLN A 1 187 ? -12.441 14.491 11.689 1.00 86.94 187 GLN A CA 1
ATOM 1493 C C . GLN A 1 187 ? -12.205 14.019 13.124 1.00 86.94 187 GLN A C 1
ATOM 1495 O O . GLN A 1 187 ? -12.922 14.434 14.035 1.00 86.94 187 GLN A O 1
ATOM 1500 N N . TYR A 1 188 ? -11.165 13.215 13.362 1.00 87.56 188 TYR A N 1
ATOM 1501 C CA . TYR A 1 188 ? -10.811 12.814 14.723 1.00 87.56 188 TYR A CA 1
ATOM 1502 C C . TYR A 1 188 ? -10.307 13.991 15.565 1.00 87.56 188 TYR A C 1
ATOM 1504 O O . TYR A 1 188 ? -10.652 14.078 16.740 1.00 87.56 188 TYR A O 1
ATOM 1512 N N . GLN A 1 189 ? -9.561 14.939 14.989 1.00 87.75 189 GLN A N 1
ATOM 1513 C CA . GLN A 1 189 ? -9.171 16.164 15.696 1.00 87.75 189 GLN A CA 1
ATOM 1514 C C . GLN A 1 189 ? -10.389 17.007 16.097 1.00 87.75 189 GLN A C 1
ATOM 1516 O O . GLN A 1 189 ? -10.438 17.523 17.215 1.00 87.75 189 GLN A O 1
ATOM 1521 N N . GLN A 1 190 ? -11.388 17.126 15.218 1.00 92.50 190 GLN A N 1
ATOM 1522 C CA . GLN A 1 190 ? -12.649 17.794 15.544 1.00 92.50 190 GLN A CA 1
ATOM 1523 C C . GLN A 1 190 ? -13.418 17.044 16.637 1.00 92.50 190 GLN A C 1
ATOM 1525 O O . GLN A 1 190 ? -13.890 17.674 17.581 1.00 92.50 190 GLN A O 1
ATOM 1530 N N . ALA A 1 191 ? -13.479 15.712 16.570 1.00 91.56 191 ALA A N 1
ATOM 1531 C CA . ALA A 1 191 ? -14.133 14.889 17.584 1.00 91.56 191 ALA A CA 1
ATOM 1532 C C . ALA A 1 191 ? -13.448 14.991 18.961 1.00 91.56 191 ALA A C 1
ATOM 1534 O O . ALA A 1 191 ? -14.135 15.050 19.979 1.00 91.56 191 ALA A O 1
ATOM 1535 N N . VAL A 1 192 ? -12.112 15.082 19.008 1.00 92.56 192 VAL A N 1
ATOM 1536 C CA . VAL A 1 192 ? -11.356 15.351 20.246 1.00 92.56 192 VAL A CA 1
ATOM 1537 C C . VAL A 1 192 ? -11.723 16.716 20.822 1.00 92.56 192 VAL A C 1
ATOM 1539 O O . VAL A 1 192 ? -11.971 16.811 22.022 1.00 92.56 192 VAL A O 1
ATOM 1542 N N . ARG A 1 193 ? -11.797 17.765 19.988 1.00 90.31 193 ARG A N 1
ATOM 1543 C CA . ARG A 1 193 ? -12.197 19.111 20.442 1.00 90.31 193 ARG A CA 1
ATOM 1544 C C . ARG A 1 193 ? -13.618 19.116 20.999 1.00 90.31 193 ARG A C 1
ATOM 1546 O O . ARG A 1 193 ? -13.819 19.595 22.107 1.00 90.31 193 ARG A O 1
ATOM 1553 N N . GLN A 1 194 ? -14.565 18.503 20.292 1.00 94.00 194 GLN A N 1
ATOM 1554 C CA . GLN A 1 194 ? -15.956 18.399 20.742 1.00 94.00 194 GLN A CA 1
ATOM 1555 C C . GLN A 1 194 ? -16.087 17.598 22.046 1.00 94.00 194 GLN A C 1
ATOM 1557 O O . GLN A 1 194 ? -16.839 17.987 22.935 1.00 94.00 194 GLN A O 1
ATOM 1562 N N . ALA A 1 195 ? -15.338 16.500 22.197 1.00 91.81 195 ALA A N 1
ATOM 1563 C CA . ALA A 1 195 ? -15.328 15.719 23.434 1.00 91.81 195 ALA A CA 1
ATOM 1564 C C . ALA A 1 195 ? -14.714 16.500 24.608 1.00 91.81 195 ALA A C 1
ATOM 1566 O O . ALA A 1 195 ? -15.218 16.415 25.726 1.00 91.81 195 ALA A O 1
ATOM 1567 N N . ALA A 1 196 ? -13.664 17.289 24.352 1.00 91.25 196 ALA A N 1
ATOM 1568 C CA . ALA A 1 196 ? -13.052 18.159 25.352 1.00 91.25 196 ALA A CA 1
ATOM 1569 C C . ALA A 1 196 ? -14.002 19.286 25.791 1.00 91.25 196 ALA A C 1
ATOM 1571 O O . ALA A 1 196 ? -14.126 19.540 26.986 1.00 91.25 196 ALA A O 1
ATOM 1572 N N . GLU A 1 197 ? -14.713 19.913 24.850 1.00 94.25 197 GLU A N 1
ATOM 1573 C CA . GLU A 1 197 ? -15.739 20.928 25.135 1.00 94.25 197 GLU A CA 1
ATOM 1574 C C . GLU A 1 197 ? -16.916 20.351 25.935 1.00 94.25 197 GLU A C 1
ATOM 1576 O O . GLU A 1 197 ? -17.436 21.008 26.834 1.00 94.25 197 GLU A O 1
ATOM 1581 N N . ALA A 1 198 ? -17.301 19.103 25.658 1.00 95.38 198 ALA A N 1
ATOM 1582 C CA . ALA A 1 198 ? -18.346 18.393 26.391 1.00 95.38 198 ALA A CA 1
ATOM 1583 C C . ALA A 1 198 ? -17.890 17.844 27.760 1.00 95.38 198 ALA A C 1
ATOM 1585 O O . ALA A 1 198 ? -18.716 17.322 28.508 1.00 95.38 198 ALA A O 1
ATOM 1586 N N . GLY A 1 199 ? -16.594 17.921 28.091 1.00 94.81 199 GLY A N 1
ATOM 1587 C CA . GLY A 1 199 ? -16.028 17.352 29.319 1.00 94.81 199 GLY A CA 1
ATOM 1588 C C . GLY A 1 199 ? -16.011 15.816 29.364 1.00 94.81 199 GLY A C 1
ATOM 1589 O O . GLY A 1 199 ? -15.815 15.235 30.432 1.00 94.81 199 GLY A O 1
ATOM 1590 N N . ASP A 1 200 ? -16.204 15.140 28.228 1.00 95.56 200 ASP A N 1
ATOM 1591 C CA . ASP A 1 200 ? -16.201 13.676 28.128 1.00 95.56 200 ASP A CA 1
ATOM 1592 C C . ASP A 1 200 ? -14.772 13.161 27.888 1.00 95.56 200 ASP A C 1
ATOM 1594 O O . ASP A 1 200 ? -14.356 12.827 26.771 1.00 95.56 200 ASP A O 1
ATOM 1598 N N . TYR A 1 201 ? -13.991 13.121 28.970 1.00 89.62 201 TYR A N 1
ATOM 1599 C CA . TYR A 1 201 ? -12.583 12.717 28.932 1.00 89.62 201 TYR A CA 1
ATOM 1600 C C . TYR A 1 201 ? -12.375 11.268 28.468 1.00 89.62 201 TYR A C 1
ATOM 1602 O O . TYR A 1 201 ? -11.338 10.964 27.877 1.00 89.62 201 TYR A O 1
ATOM 1610 N N . ALA A 1 202 ? -13.352 10.382 28.685 1.00 89.44 202 ALA A N 1
ATOM 1611 C CA . ALA A 1 202 ? -13.268 8.990 28.250 1.00 89.44 202 ALA A CA 1
ATOM 1612 C C . ALA A 1 202 ? -13.323 8.879 26.718 1.00 89.44 202 ALA A C 1
ATOM 1614 O O . ALA A 1 202 ? -12.513 8.169 26.114 1.00 89.44 202 ALA A O 1
ATOM 1615 N N . ARG A 1 203 ? -14.229 9.624 26.067 1.00 88.62 203 ARG A N 1
ATOM 1616 C CA . ARG A 1 203 ? -14.266 9.707 24.597 1.00 88.62 203 ARG A CA 1
ATOM 1617 C C . ARG A 1 203 ? -13.055 10.432 24.028 1.00 88.62 203 ARG A C 1
ATOM 1619 O O . ARG A 1 203 ? -12.536 10.013 22.994 1.00 88.62 203 ARG A O 1
ATOM 1626 N N . MET A 1 204 ? -12.588 11.479 24.705 1.00 90.31 204 MET A N 1
ATOM 1627 C CA . MET A 1 204 ? -11.388 12.213 24.306 1.00 90.31 204 MET A CA 1
ATOM 1628 C C . MET A 1 204 ? -10.160 11.288 24.236 1.00 90.31 204 MET A C 1
ATOM 1630 O O . MET A 1 204 ? -9.496 11.259 23.203 1.00 90.31 204 MET A O 1
ATOM 1634 N N . ASP A 1 205 ? -9.901 10.479 25.274 1.00 87.50 205 ASP A N 1
ATOM 1635 C CA . ASP A 1 205 ? -8.752 9.554 25.307 1.00 87.50 205 ASP A CA 1
ATOM 1636 C C . ASP A 1 205 ? -8.863 8.467 24.221 1.00 87.50 205 ASP A C 1
ATOM 1638 O O . ASP A 1 205 ? -7.876 8.111 23.576 1.00 87.50 205 ASP A O 1
ATOM 1642 N N . LEU A 1 206 ? -10.080 7.985 23.937 1.00 92.31 206 LEU A N 1
ATOM 1643 C CA . LEU A 1 206 ? -10.322 7.030 22.852 1.00 92.31 206 LEU A CA 1
ATOM 1644 C C . LEU A 1 206 ? -9.979 7.620 21.475 1.00 92.31 206 LEU A C 1
ATOM 1646 O O . LEU A 1 206 ? -9.350 6.943 20.657 1.00 92.31 206 LEU A O 1
ATOM 1650 N N . TYR A 1 207 ? -10.368 8.867 21.204 1.00 91.69 207 TYR A N 1
ATOM 1651 C CA . TYR A 1 207 ? -10.044 9.528 19.938 1.00 91.69 207 TYR A CA 1
ATOM 1652 C C . TYR A 1 207 ? -8.565 9.915 19.837 1.00 91.69 207 TYR A C 1
ATOM 1654 O O . TYR A 1 207 ? -7.987 9.785 18.758 1.00 91.69 207 TYR A O 1
ATOM 1662 N N . GLU A 1 208 ? -7.926 10.307 20.942 1.00 85.12 208 GLU A N 1
ATOM 1663 C CA . GLU A 1 208 ? -6.478 10.549 20.985 1.00 85.12 208 GLU A CA 1
ATOM 1664 C C . GLU A 1 208 ? -5.689 9.270 20.644 1.00 85.12 208 GLU A C 1
ATOM 1666 O O . GLU A 1 208 ? -4.775 9.319 19.819 1.00 85.12 208 GLU A O 1
ATOM 1671 N N . ARG A 1 209 ? -6.092 8.099 21.162 1.00 86.44 209 ARG A N 1
ATOM 1672 C CA . ARG A 1 209 ? -5.478 6.809 20.785 1.00 86.44 209 ARG A CA 1
ATOM 1673 C C . ARG A 1 209 ? -5.649 6.490 19.299 1.00 86.44 209 ARG A C 1
ATOM 1675 O O . ARG A 1 209 ? -4.716 5.988 18.676 1.00 86.44 209 ARG A O 1
ATOM 1682 N N . LYS A 1 210 ? -6.814 6.789 18.712 1.00 86.75 210 LYS A N 1
ATOM 1683 C CA . LYS A 1 210 ? -7.055 6.591 17.271 1.00 86.75 210 LYS A CA 1
ATOM 1684 C C . LYS A 1 210 ? -6.224 7.539 16.403 1.00 86.75 210 LYS A C 1
ATOM 1686 O O . LYS A 1 210 ? -5.716 7.111 15.373 1.00 86.75 210 LYS A O 1
ATOM 1691 N N . LEU A 1 211 ? -6.029 8.788 16.828 1.00 84.75 211 LEU A N 1
ATOM 1692 C CA . LEU A 1 211 ? -5.115 9.722 16.160 1.00 84.75 211 LEU A CA 1
ATOM 1693 C C . LEU A 1 211 ? -3.663 9.237 16.215 1.00 84.75 211 LEU A C 1
ATOM 1695 O O . LEU A 1 211 ? -2.972 9.283 15.199 1.00 84.75 211 LEU A O 1
ATOM 1699 N N . ALA A 1 212 ? -3.232 8.702 17.361 1.00 81.69 212 ALA A N 1
ATOM 1700 C CA . ALA A 1 212 ? -1.900 8.121 17.505 1.00 81.69 212 ALA A CA 1
ATOM 1701 C C . ALA A 1 212 ? -1.701 6.894 16.594 1.00 81.69 212 ALA A C 1
ATOM 1703 O O . ALA A 1 212 ? -0.657 6.760 15.963 1.00 81.69 212 ALA A O 1
ATOM 1704 N N . GLN A 1 213 ? -2.718 6.031 16.456 1.00 80.88 213 GLN A N 1
ATOM 1705 C CA . GLN A 1 213 ? -2.688 4.892 15.524 1.00 80.88 213 GLN A CA 1
ATOM 1706 C C . GLN A 1 213 ? -2.592 5.317 14.053 1.00 80.88 213 GLN A C 1
ATOM 1708 O O . GLN A 1 213 ? -2.004 4.599 13.250 1.00 80.88 213 GLN A O 1
ATOM 1713 N N . LEU A 1 214 ? -3.142 6.482 13.702 1.00 76.38 214 LEU A N 1
ATOM 1714 C CA . LEU A 1 214 ? -3.031 7.062 12.361 1.00 76.38 214 LEU A CA 1
ATOM 1715 C C . LEU A 1 214 ? -1.670 7.735 12.108 1.00 76.38 214 LEU A C 1
ATOM 1717 O O . LEU A 1 214 ? -1.457 8.272 11.024 1.00 76.38 214 LEU A O 1
ATOM 1721 N N . GLY A 1 215 ? -0.752 7.711 13.081 1.00 74.31 215 GLY A N 1
ATOM 1722 C CA . G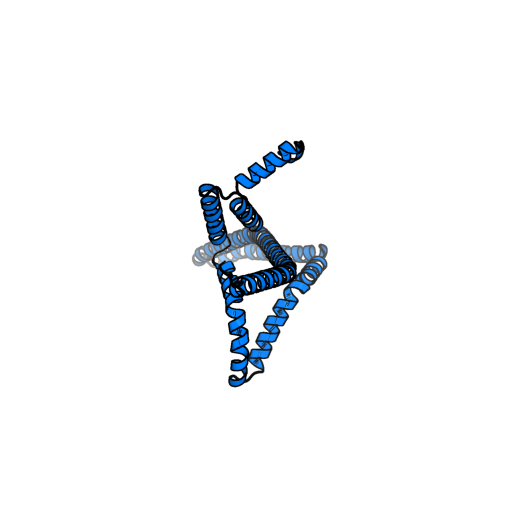LY A 1 215 ? 0.570 8.328 12.969 1.00 74.31 215 GLY A CA 1
ATOM 1723 C C . GLY A 1 215 ? 0.548 9.854 13.066 1.00 74.31 215 GLY A C 1
ATOM 1724 O O . GLY A 1 215 ? 1.555 10.498 12.787 1.00 74.31 215 GLY A O 1
ATOM 1725 N N . VAL A 1 216 ? -0.580 10.448 13.467 1.00 73.81 216 VAL A N 1
ATOM 1726 C CA . VAL A 1 216 ? -0.699 11.898 13.636 1.00 73.81 216 VAL A CA 1
ATOM 1727 C C . VAL A 1 216 ? -0.119 12.256 14.998 1.00 73.81 216 VAL A C 1
ATOM 1729 O O . VAL A 1 216 ? -0.804 12.177 16.021 1.00 73.81 216 VAL A O 1
ATOM 1732 N N . THR A 1 217 ? 1.160 12.631 15.024 1.00 60.50 217 THR A N 1
ATOM 1733 C CA . THR A 1 217 ? 1.794 13.172 16.226 1.00 60.50 217 THR A CA 1
ATOM 1734 C C . THR A 1 217 ? 1.139 14.507 16.563 1.00 60.50 217 THR A C 1
ATOM 1736 O O . THR A 1 217 ? 1.116 15.448 15.770 1.00 60.50 217 THR A O 1
ATOM 1739 N N . ASN A 1 218 ? 0.515 14.580 17.735 1.00 59.88 218 ASN A N 1
ATOM 1740 C CA . ASN A 1 218 ? -0.138 15.791 18.206 1.00 59.88 218 ASN A CA 1
ATOM 1741 C C . ASN A 1 218 ? 0.691 16.356 19.364 1.00 59.88 218 ASN A C 1
ATOM 1743 O O . ASN A 1 218 ? 1.118 15.604 20.238 1.00 59.88 218 ASN A O 1
ATOM 1747 N N . ARG A 1 219 ? 0.888 17.679 19.437 1.00 56.50 219 ARG A N 1
ATOM 1748 C CA . ARG A 1 219 ? 1.733 18.311 20.481 1.00 56.50 219 ARG A CA 1
ATOM 1749 C C . ARG A 1 219 ? 1.339 17.909 21.909 1.00 56.50 219 ARG A C 1
ATOM 1751 O O . ARG A 1 219 ? 2.160 17.915 22.816 1.00 56.50 219 ARG A O 1
ATOM 1758 N N . ARG A 1 220 ? 0.070 17.546 22.116 1.00 54.97 220 ARG A N 1
ATOM 1759 C CA . ARG A 1 220 ? -0.450 17.091 23.409 1.00 54.97 220 ARG A CA 1
ATOM 1760 C C . ARG A 1 220 ? -0.026 15.663 23.767 1.00 54.97 220 ARG A C 1
ATOM 1762 O O . ARG A 1 220 ? 0.183 15.402 24.945 1.00 54.97 220 ARG A O 1
ATOM 1769 N N . SER A 1 221 ? 0.123 14.756 22.796 1.00 56.75 221 SER A N 1
ATOM 1770 C CA . SER A 1 221 ? 0.632 13.400 23.056 1.00 56.75 221 SER A CA 1
ATOM 1771 C C . SER A 1 221 ? 2.127 13.421 23.357 1.00 56.75 221 SER A C 1
ATOM 1773 O O . SER A 1 221 ? 2.562 12.706 24.250 1.00 56.75 221 SER A O 1
ATOM 1775 N N . GLU A 1 222 ? 2.884 14.296 22.690 1.00 61.41 222 GLU A N 1
ATOM 1776 C CA . GLU A 1 222 ? 4.288 14.575 23.029 1.00 61.41 222 GLU A CA 1
ATOM 1777 C C . GLU A 1 222 ? 4.406 15.169 24.438 1.00 61.41 222 GLU A C 1
ATOM 1779 O O . GLU A 1 222 ? 5.218 14.709 25.230 1.00 61.41 222 GLU A O 1
ATOM 1784 N N . PHE A 1 223 ? 3.529 16.111 24.806 1.00 63.53 223 PHE A N 1
ATOM 1785 C CA . PHE A 1 223 ? 3.504 16.678 26.157 1.00 63.53 223 PHE A CA 1
ATOM 1786 C C . PHE A 1 223 ? 3.127 15.645 27.231 1.00 63.53 223 PHE A C 1
ATOM 1788 O O . PHE A 1 223 ? 3.739 15.612 28.291 1.00 63.53 223 PHE A O 1
ATOM 1795 N N . LYS A 1 224 ? 2.141 14.775 26.972 1.00 64.25 224 LYS A N 1
ATOM 1796 C CA . LYS A 1 224 ? 1.723 13.715 27.909 1.00 64.25 224 LYS A CA 1
ATOM 1797 C C . LYS A 1 224 ? 2.813 12.645 28.048 1.00 64.25 224 LYS A C 1
ATOM 1799 O O . LYS A 1 224 ? 3.067 12.194 29.159 1.00 64.25 224 LYS A O 1
ATOM 1804 N N . ALA A 1 225 ? 3.490 12.290 26.955 1.00 65.44 225 ALA A N 1
ATOM 1805 C CA . ALA A 1 225 ? 4.648 11.400 26.977 1.00 65.44 225 ALA A CA 1
ATOM 1806 C C . ALA A 1 225 ? 5.809 12.015 27.773 1.00 65.44 225 ALA A C 1
ATOM 1808 O O . ALA A 1 225 ? 6.309 11.373 28.690 1.00 65.44 225 ALA A O 1
ATOM 1809 N N . ALA A 1 226 ? 6.148 13.283 27.524 1.00 62.09 226 ALA A N 1
ATOM 1810 C CA . ALA A 1 226 ? 7.162 14.008 28.290 1.00 62.09 226 ALA A CA 1
ATOM 1811 C C . ALA A 1 226 ? 6.811 14.102 29.787 1.00 62.09 226 ALA A C 1
ATOM 1813 O O . ALA A 1 226 ? 7.680 13.958 30.640 1.00 62.09 226 ALA A O 1
ATOM 1814 N N . PHE A 1 227 ? 5.531 14.288 30.122 1.00 70.06 227 PHE A N 1
ATOM 1815 C CA . PHE A 1 227 ? 5.080 14.332 31.514 1.00 70.06 227 PHE A CA 1
ATOM 1816 C C . PHE A 1 227 ? 5.155 12.963 32.200 1.00 70.06 227 PHE A C 1
ATOM 1818 O O . PHE A 1 227 ? 5.482 12.897 33.377 1.00 70.06 227 PHE A O 1
ATOM 1825 N N . THR A 1 228 ? 4.884 11.879 31.468 1.00 71.75 228 THR A N 1
ATOM 1826 C CA . THR A 1 228 ? 4.951 10.509 32.005 1.00 71.75 228 THR A CA 1
ATOM 1827 C C . THR A 1 228 ? 6.406 10.094 32.239 1.00 71.75 228 THR A C 1
ATOM 1829 O O . THR A 1 228 ? 6.718 9.567 33.297 1.00 71.75 228 THR A O 1
ATOM 1832 N N . ILE A 1 229 ? 7.315 10.442 31.319 1.00 70.81 229 ILE A N 1
ATOM 1833 C CA . ILE A 1 229 ? 8.768 10.244 31.476 1.00 70.81 229 ILE A CA 1
ATOM 1834 C C . ILE A 1 229 ? 9.307 11.025 32.691 1.00 70.81 229 ILE A C 1
ATOM 1836 O O . ILE A 1 229 ? 10.129 10.517 33.451 1.00 70.81 229 ILE A O 1
ATOM 1840 N N . ASN A 1 230 ? 8.801 12.243 32.921 1.00 72.06 230 ASN A N 1
ATOM 1841 C CA . ASN A 1 230 ? 9.148 13.052 34.093 1.00 72.06 230 ASN A CA 1
ATOM 1842 C C . ASN A 1 230 ? 8.626 12.454 35.416 1.00 72.06 230 ASN A C 1
ATOM 1844 O O . ASN A 1 230 ? 9.304 12.552 36.435 1.00 72.06 230 ASN A O 1
ATOM 1848 N N . ASP A 1 231 ? 7.442 11.834 35.411 1.00 74.69 231 ASP A N 1
ATOM 1849 C CA . ASP A 1 231 ? 6.848 11.187 36.594 1.00 74.69 231 ASP A CA 1
ATOM 1850 C C . ASP A 1 231 ? 7.533 9.842 36.919 1.00 74.69 231 ASP A C 1
ATOM 1852 O O . ASP A 1 231 ? 7.675 9.468 38.082 1.00 74.69 231 ASP A O 1
ATOM 1856 N N . GLU A 1 232 ? 8.036 9.143 35.895 1.00 77.94 232 GLU A N 1
ATOM 1857 C CA . GLU A 1 232 ? 8.824 7.907 36.020 1.00 77.94 232 GLU A CA 1
ATOM 1858 C C . GLU A 1 232 ? 10.296 8.161 36.415 1.00 77.94 232 GLU A C 1
ATOM 1860 O O . GLU A 1 232 ? 11.014 7.223 36.764 1.00 77.94 232 GLU A O 1
ATOM 1865 N N . GLY A 1 233 ? 10.737 9.426 36.432 1.00 65.88 233 GLY A N 1
ATOM 1866 C CA . GLY A 1 233 ? 12.075 9.836 36.870 1.00 65.88 233 GLY A CA 1
ATOM 1867 C C 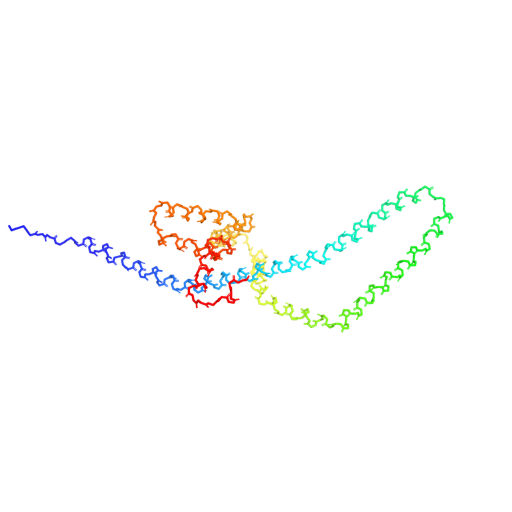. GLY A 1 233 ? 13.206 9.487 35.896 1.00 65.88 233 GLY A C 1
ATOM 1868 O O . GLY A 1 233 ? 14.376 9.568 36.274 1.00 65.88 233 GLY A O 1
ATOM 1869 N N . ASP A 1 234 ? 12.878 9.112 34.658 1.00 64.56 234 ASP A N 1
ATOM 1870 C CA . ASP A 1 234 ? 13.842 8.718 33.627 1.00 64.56 234 ASP A CA 1
ATOM 1871 C C . ASP A 1 234 ? 14.206 9.919 32.737 1.00 64.56 234 ASP A C 1
ATOM 1873 O O . ASP A 1 234 ? 13.751 10.081 31.603 1.00 64.56 234 ASP A O 1
ATOM 1877 N N . PHE A 1 235 ? 14.997 10.836 33.296 1.00 60.81 235 PHE A N 1
ATOM 1878 C CA . PHE A 1 235 ? 15.337 12.114 32.659 1.00 60.81 235 PHE A CA 1
ATOM 1879 C C . PHE A 1 235 ? 16.221 11.979 31.407 1.00 60.81 235 PHE A C 1
ATOM 1881 O O . PHE A 1 235 ? 16.277 12.917 30.609 1.00 60.81 235 PHE A O 1
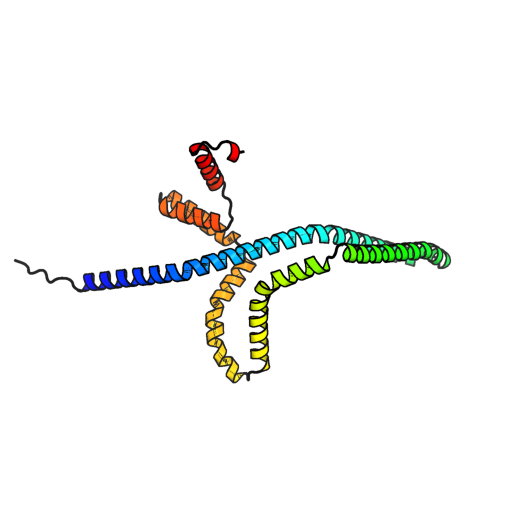ATOM 1888 N N . ASP A 1 236 ? 16.869 10.829 31.204 1.00 60.31 236 ASP A N 1
ATOM 1889 C CA . ASP A 1 236 ? 17.733 10.582 30.043 1.00 60.31 236 ASP A CA 1
ATOM 1890 C C . ASP A 1 236 ? 16.926 10.305 28.759 1.00 60.31 236 ASP A C 1
ATOM 1892 O O . ASP A 1 236 ? 17.448 10.472 27.657 1.00 60.31 236 ASP A O 1
ATOM 1896 N N . ALA A 1 237 ? 15.639 9.953 28.874 1.00 56.50 237 ALA A N 1
ATOM 1897 C CA . ALA A 1 237 ? 14.737 9.732 27.739 1.00 56.50 237 ALA A CA 1
ATOM 1898 C C . ALA A 1 237 ? 13.956 10.992 27.297 1.00 56.50 237 ALA A C 1
ATOM 1900 O O . ALA A 1 237 ? 13.220 10.940 26.310 1.00 56.50 237 ALA A O 1
ATOM 1901 N N . ALA A 1 238 ? 14.077 12.110 28.026 1.00 48.06 238 ALA A N 1
ATOM 1902 C CA . ALA A 1 238 ? 13.269 13.321 27.831 1.00 48.06 238 ALA A CA 1
ATOM 1903 C C . ALA A 1 238 ? 13.929 14.424 26.970 1.00 48.06 238 ALA A C 1
ATOM 1905 O O . ALA A 1 238 ? 13.264 15.420 26.670 1.00 48.06 238 ALA A O 1
ATOM 1906 N N . CYS A 1 239 ? 15.207 14.272 26.597 1.00 50.47 239 CYS A N 1
ATOM 1907 C CA . CYS A 1 239 ? 15.944 15.189 25.711 1.00 50.47 239 CYS A CA 1
ATOM 1908 C C . CYS A 1 239 ? 15.985 14.670 24.268 1.00 50.47 239 CYS A C 1
ATOM 1910 O O . CYS A 1 239 ? 15.851 15.512 23.350 1.00 50.47 239 CYS A O 1
#

Secondary structure (DSSP, 8-state):
-------HHHHHHHHHHHHHHHHHHHHHHHHHHHHHHHHHHHHHHHHHHHHHHHHHHHHHHHHHHHHHHHHHHHHHHHHHHTTS-HHHHHHHHHHHHHHHHHHHHHHHHHHHHHHHTTHHHHHHHHHHHHHHHHHHHHHHHHHHHHHHHHS-HHHHGGGHHHHHHHHHHHHHHHHHHHHTTHHHHHHHHHHHHHHHHTT-HHHHHHHHHHHHHTT---HHHHHHHHHHHHHTT-GGG--

Sequence (239 aa):
MFDEKPDWGMRLRYAVERGLERVADLWAAVVRPFEWTLGFLTFLSLRVIEIVENAGSLLTAPMRWAAAAWCGLGRALHRGVAAIPLPLRQALMRPMFVLWGVQQRLVWSVMVAAESLNFDRALWWAIWFAQPLWRPIAAVVGFLNAWFVTRDWGRMAWGVPALLLLAPFAAVLARSALHGNDEVASQYQQAVRQAAEAGDYARMDLYERKLAQLGVTNRRSEFKAAFTINDEGDFDAAC

Radius of gyration: 31.96 Å; chains: 1; bounding box: 91×46×89 Å

pLDDT: mean 71.1, std 12.06, range [45.59, 95.56]